Protein 5D16 (pdb70)

Sequence (318 aa):
DATNYNSIIFANRFAAFDELLSILKTKFACRVLFEETLVLPKVGRSRLHLCKDGSPRVIKAVGVQRNGSEFVLLEVDVSDGVKMLSTKVLSGVDSETWRNDFEKIRRGVVKSSLNWPNSLFDQLYGQDGHRGVNHPKGLGELQVSRENMEGWAERVVREQFTDATNYNSIIFANRFAAFDELLSILKTKFACRVLFEETLVLPKVGRSRLHLCKDGSPRVIKAVGVQRNGSEFVLLEVDVSDGVKMLSTKVLSGVDSETWRNDFEKKIRRGVVKSSLNWPNSLFDQLYGQDGHRGVNHPKGLGELQVSRENMEGWAERVVR

Organism: Escherichia coli (NCBI:txid562)

Radius of gyration: 21.34 Å; Cα contacts (8 Å, |Δi|>4): 519; chains: 2; bounding box: 54×60×45 Å

Solvent-accessible surface area: 16207 Å² total; per-residue (Å²): 106,90,70,73,61,38,98,107,22,41,120,56,6,71,31,3,42,91,0,5,50,23,1,96,108,94,24,75,3,122,36,46,56,57,37,1,12,27,2,34,139,47,48,225,69,183,49,21,54,9,89,116,49,26,52,5,0,0,7,0,0,1,1,42,61,119,49,63,47,24,10,0,0,11,9,2,21,69,45,68,56,177,71,14,29,0,12,6,0,48,65,18,52,25,40,63,19,109,83,15,2,67,95,0,20,66,11,0,3,161,43,70,17,74,24,11,74,96,40,0,61,106,45,28,26,154,115,5,24,61,37,3,110,27,11,193,43,37,77,77,91,184,23,58,78,140,79,5,70,29,1,0,95,78,1,23,120,164,47,224,152,118,78,72,81,61,37,99,115,25,48,119,52,8,71,31,3,40,85,0,4,52,27,2,98,108,93,49,78,9,50,45,85,67,52,38,1,15,23,6,44,109,38,71,111,30,76,62,21,62,8,94,117,44,32,56,2,0,0,5,0,0,1,0,62,87,96,63,76,103,24,9,0,0,13,8,2,30,68,48,67,53,92,69,15,21,0,12,8,0,48,75,35,75,101,157,54,23,202,74,17,3,93,101,0,19,129,0,0,6,43,9,74,8,18,18,1,23,27,28,0,60,160,52,30,30,127,122,7,16,54,34,6,65,25,7,98,39,34,84,100,68,108,46,56,80,80,85,3,43,28,1,0,46,99,1,34,211

Foldseek 3Di:
DLDFPCPVCVVQCVLVVVLVVCCVPPVVKDWPDKGKAQQDDDPDDDLQAAPVRHGWIKMWIWMDHPNFIWIWIATRPLNPPDGEFIKIFGPADPVCCSVLVNVQSNCCVVVVNYGNQVSSCVRQNNVGMDGQDDQPCVNHDDDDPVVSVVSSCSRPDDDPD/DQDFPCPVCCVLCVLVVVLVVCCVPVVVKDWPDKGKGQFDDDDPFDQCAAPVRHGWIKMKIWMDPDNFIWIWIATGPLNPPDGAFIKIFGPADPVCCVVLVNVQSVCCRVVVNYGNVVSSCVRQNPVGMDGQDDQPCPSHDDDDPVVSNVSSVSNVD

InterPro domains:
  IPR016421 Transposition, TnsE [PIRSF004567] (1-537)
  IPR041419 TnsE, C-terminal [PF18623] (387-531)

Structure (mmCIF, N/CA/C/O backbone):
data_5D16
#
_entry.id   5D16
#
_cell.length_a   47.030
_cell.length_b   71.250
_cell.length_c   50.430
_cell.angle_alpha   90.00
_cell.angle_beta   97.28
_cell.angle_gamma   90.00
#
_symmetry.space_group_name_H-M   'P 1 21 1'
#
loop_
_entity.id
_entity.type
_entity.pdbx_description
1 polymer 'Transposon Tn7 transposition protein TnsE'
2 non-polymer GLYCEROL
3 water water
#
loop_
_atom_site.group_PDB
_atom_site.id
_atom_site.type_symbol
_atom_site.label_atom_id
_atom_site.label_alt_id
_atom_site.label_comp_id
_atom_site.label_asym_id
_atom_site.label_entity_id
_atom_site.label_seq_id
_atom_site.pdbx_PDB_ins_code
_atom_site.Cartn_x
_atom_site.Cartn_y
_atom_site.Cartn_z
_atom_site.occupancy
_atom_site.B_iso_or_equiv
_atom_site.auth_seq_id
_atom_site.auth_comp_id
_atom_site.auth_asym_id
_atom_site.auth_atom_id
_atom_site.pdbx_PDB_model_num
ATOM 1 N N . ASP A 1 37 ? -30.974 -10.449 -12.283 1.00 78.96 377 ASP A N 1
ATOM 2 C CA . ASP A 1 37 ? -30.258 -10.733 -13.520 1.00 78.76 377 ASP A CA 1
ATOM 3 C C . ASP A 1 37 ? -28.899 -11.363 -13.226 1.00 77.81 377 ASP A C 1
ATOM 4 O O . ASP A 1 37 ? -28.061 -10.763 -12.551 1.00 79.14 377 ASP A O 1
ATOM 9 N N . ALA A 1 38 ? -28.684 -12.573 -13.735 1.00 74.00 378 ALA A N 1
ATOM 10 C CA . ALA A 1 38 ? -27.435 -13.292 -13.496 1.00 66.59 378 ALA A CA 1
ATOM 11 C C . ALA A 1 38 ? -26.464 -13.115 -14.657 1.00 58.02 378 ALA A C 1
ATOM 12 O O . ALA A 1 38 ? -25.367 -13.672 -14.653 1.00 57.57 378 ALA A O 1
ATOM 14 N N . THR A 1 39 ? -26.877 -12.335 -15.649 1.00 49.85 379 THR A N 1
ATOM 15 C CA . THR A 1 39 ? -26.057 -12.092 -16.827 1.00 46.79 379 THR A CA 1
ATOM 16 C C . THR A 1 39 ? -24.807 -11.309 -16.463 1.00 43.45 379 THR A C 1
ATOM 17 O O . THR A 1 39 ? -24.853 -10.412 -15.615 1.00 39.91 379 THR A O 1
ATOM 21 N N . ASN A 1 40 ? -23.691 -11.663 -17.097 1.00 45.31 380 ASN A N 1
ATOM 22 C CA . ASN A 1 40 ? -22.441 -10.931 -16.924 1.00 41.93 380 ASN A CA 1
ATOM 23 C C . ASN A 1 40 ? -22.409 -9.698 -17.822 1.00 43.24 380 ASN A C 1
ATOM 24 O O . ASN A 1 40 ? -22.366 -9.810 -19.046 1.00 46.40 380 ASN A O 1
ATOM 29 N N . TYR A 1 41 ? -22.428 -8.523 -17.200 1.00 41.14 381 TYR A N 1
ATOM 30 C CA . TYR A 1 41 ? -22.462 -7.258 -17.924 1.00 37.75 381 TYR A CA 1
ATOM 31 C C . TYR A 1 41 ? -21.134 -6.499 -17.845 1.00 39.62 381 TYR A C 1
ATOM 32 O O . TYR A 1 41 ? -21.120 -5.275 -17.706 1.00 37.94 381 TYR A O 1
ATOM 41 N N . ASN A 1 42 ? -20.029 -7.234 -17.940 1.00 41.33 382 ASN A N 1
ATOM 42 C CA . ASN A 1 42 ? -18.686 -6.655 -17.859 1.00 42.43 382 ASN A CA 1
ATOM 43 C C . ASN A 1 42 ? -18.452 -5.415 -18.715 1.00 44.16 382 ASN A C 1
ATOM 44 O O . ASN A 1 42 ? -18.135 -4.343 -18.201 1.00 38.96 382 ASN A O 1
ATOM 49 N N . SER A 1 43 ? -18.605 -5.570 -20.026 1.00 47.45 383 SER A N 1
ATOM 50 C CA . SER A 1 43 ? -18.158 -4.544 -20.958 1.00 47.94 383 SER A CA 1
ATOM 51 C C . SER A 1 43 ? -19.013 -3.289 -20.891 1.00 45.49 383 SER A C 1
ATOM 52 O O . SER A 1 43 ? -18.515 -2.181 -21.066 1.00 48.36 383 SER A O 1
ATOM 55 N N . ILE A 1 44 ? -20.300 -3.462 -20.621 1.00 44.60 384 ILE A N 1
ATOM 56 C CA A ILE A 1 44 ? -21.192 -2.312 -20.663 0.43 45.45 384 ILE A CA 1
ATOM 57 C CA B ILE A 1 44 ? -21.273 -2.378 -20.614 0.57 45.12 384 ILE A CA 1
ATOM 58 C C . ILE A 1 44 ? -21.146 -1.479 -19.375 1.00 45.02 384 ILE A C 1
ATOM 59 O O . ILE A 1 44 ? -21.536 -0.305 -19.387 1.00 36.39 384 ILE A O 1
ATOM 68 N N . PHE A 1 45 ? -20.620 -2.042 -18.287 1.00 34.77 385 PHE A N 1
ATOM 69 C CA . PHE A 1 45 ? -20.459 -1.255 -17.064 1.00 37.17 385 PHE A CA 1
ATOM 70 C C . PHE A 1 45 ? -18.997 -0.924 -16.788 1.00 35.83 385 PHE A C 1
ATOM 71 O O . PHE A 1 45 ? -18.671 -0.394 -15.729 1.00 35.78 385 PHE A O 1
ATOM 79 N N . ALA A 1 46 ? -18.130 -1.209 -17.756 1.00 37.83 386 ALA A N 1
ATOM 80 C CA . ALA A 1 46 ? -16.691 -1.003 -17.589 1.00 40.47 386 ALA A CA 1
ATOM 81 C C . ALA A 1 46 ? -16.339 0.446 -17.262 1.00 40.69 386 ALA A C 1
ATOM 82 O O . ALA A 1 46 ? -15.368 0.699 -16.551 1.00 40.33 386 ALA A O 1
ATOM 84 N N . ASN A 1 47 ? -17.121 1.396 -17.775 1.00 35.08 387 ASN A N 1
ATOM 85 C CA . ASN A 1 47 ? -16.851 2.808 -17.507 1.00 35.47 387 ASN A CA 1
ATOM 86 C C . ASN A 1 47 ? -16.907 3.131 -16.013 1.00 36.39 387 ASN A C 1
ATOM 87 O O . ASN A 1 47 ? -16.236 4.049 -15.548 1.00 38.45 387 ASN A O 1
ATOM 92 N N . ARG A 1 48 ? -17.710 2.374 -15.269 1.00 33.48 388 ARG A N 1
ATOM 93 C CA . ARG A 1 48 ? -17.849 2.578 -13.826 1.00 36.10 388 ARG A CA 1
ATOM 94 C C . ARG A 1 48 ? -16.680 2.016 -13.030 1.00 39.84 388 ARG A C 1
ATOM 95 O O . ARG A 1 48 ? -16.505 2.356 -11.860 1.00 37.09 388 ARG A O 1
ATOM 103 N N . PHE A 1 49 ? -15.893 1.148 -13.653 1.00 37.37 389 PHE A N 1
ATOM 104 C CA . PHE A 1 49 ? -14.788 0.511 -12.950 1.00 37.99 389 PHE A CA 1
ATOM 105 C C . PHE A 1 49 ? -13.428 0.855 -13.552 1.00 37.77 389 PHE A C 1
ATOM 106 O O . PHE A 1 49 ? -12.524 0.013 -13.569 1.00 37.89 389 PHE A O 1
ATOM 114 N N . ALA A 1 50 ? -13.287 2.088 -14.035 1.00 40.06 390 ALA A N 1
ATOM 115 C CA . ALA A 1 50 ? -12.063 2.527 -14.703 1.00 41.41 390 ALA A CA 1
ATOM 116 C C . ALA A 1 50 ? -10.822 2.345 -13.825 1.00 42.04 390 ALA A C 1
ATOM 117 O O . ALA A 1 50 ? -9.837 1.729 -14.243 1.00 42.59 390 ALA A O 1
ATOM 119 N N . ALA A 1 51 ? -10.879 2.873 -12.607 1.00 38.56 391 ALA A N 1
ATOM 120 C CA . ALA A 1 51 ? -9.764 2.770 -11.670 1.00 40.14 391 ALA A CA 1
ATOM 121 C C . ALA A 1 51 ? -9.487 1.323 -11.282 1.00 39.85 391 ALA A C 1
ATOM 122 O O . ALA A 1 51 ? -8.340 0.879 -11.282 1.00 35.95 391 ALA A O 1
ATOM 124 N N . PHE A 1 52 ? -10.546 0.597 -10.945 1.00 37.72 392 PHE A N 1
ATOM 125 C CA . PHE A 1 52 ? -10.423 -0.788 -10.506 1.00 36.08 392 PHE A CA 1
ATOM 126 C C . PHE A 1 52 ? -9.816 -1.656 -11.603 1.00 35.73 392 PHE A C 1
ATOM 127 O O . PHE A 1 52 ? -8.993 -2.527 -11.331 1.00 36.61 392 PHE A O 1
ATOM 135 N N . ASP A 1 53 ? -10.211 -1.402 -12.849 1.00 36.80 393 ASP A N 1
ATOM 136 C CA . ASP A 1 53 ? -9.688 -2.176 -13.969 1.00 36.82 393 ASP A CA 1
ATOM 137 C C . ASP A 1 53 ? -8.226 -1.824 -14.249 1.00 38.77 393 ASP A C 1
ATOM 138 O O . ASP A 1 53 ? -7.461 -2.654 -14.741 1.00 38.86 393 ASP A O 1
ATOM 143 N N . GLU A 1 54 ? -7.837 -0.594 -13.928 1.00 37.16 394 GLU A N 1
ATOM 144 C CA . GLU A 1 54 ? -6.440 -0.194 -14.057 1.00 43.34 394 GLU A CA 1
ATOM 145 C C . GLU A 1 54 ? -5.603 -0.921 -13.007 1.00 42.62 394 GLU A C 1
ATOM 146 O O . GLU A 1 54 ? -4.459 -1.307 -13.259 1.00 44.75 394 GLU A O 1
ATOM 152 N N . LEU A 1 55 ? -6.190 -1.108 -11.830 1.00 37.18 395 LEU A N 1
ATOM 153 C CA . LEU A 1 55 ? -5.583 -1.913 -10.780 1.00 38.16 395 LEU A CA 1
ATOM 154 C C . LEU A 1 55 ? -5.364 -3.346 -11.249 1.00 37.39 395 LEU A C 1
ATOM 155 O O . LEU A 1 55 ? -4.312 -3.931 -11.003 1.00 35.30 395 LEU A O 1
ATOM 160 N N . LEU A 1 56 ? -6.362 -3.914 -11.925 1.00 35.04 396 LEU A N 1
ATOM 161 C CA . LEU A 1 56 ? -6.226 -5.273 -12.433 1.00 35.02 396 LEU A CA 1
ATOM 162 C C . LEU A 1 56 ? -5.053 -5.340 -13.406 1.00 36.71 396 LEU A C 1
ATOM 163 O O . LEU A 1 56 ? -4.271 -6.285 -13.379 1.00 37.24 396 LEU A O 1
ATOM 168 N N . SER A 1 57 ? -4.925 -4.323 -14.253 1.00 40.71 397 SER A N 1
ATOM 169 C CA . SER A 1 57 ? -3.842 -4.282 -15.228 1.00 41.95 397 SER A CA 1
ATOM 170 C C . SER A 1 57 ? -2.475 -4.268 -14.548 1.00 41.13 397 SER A C 1
ATOM 171 O O . SER A 1 57 ? -1.538 -4.921 -15.005 1.00 41.64 397 SER A O 1
ATOM 174 N N . ILE A 1 58 ? -2.372 -3.522 -13.454 1.00 39.77 398 ILE A N 1
ATOM 175 C CA . ILE A 1 58 ? -1.116 -3.400 -12.723 1.00 39.50 398 ILE A CA 1
ATOM 176 C C . ILE A 1 58 ? -0.750 -4.711 -12.027 1.00 40.76 398 ILE A C 1
ATOM 177 O O . ILE A 1 58 ? 0.418 -5.111 -12.014 1.00 40.00 398 ILE A O 1
ATOM 182 N N . LEU A 1 59 ? -1.748 -5.380 -11.456 1.00 37.79 399 LEU A N 1
ATOM 183 C CA . LEU A 1 59 ? -1.513 -6.661 -10.805 1.00 35.32 399 LEU A CA 1
ATOM 184 C C . LEU A 1 59 ? -0.976 -7.660 -11.821 1.00 36.09 399 LEU A C 1
ATOM 185 O O . LEU A 1 59 ? -0.036 -8.398 -11.532 1.00 34.35 399 LEU A O 1
ATOM 190 N N . LYS A 1 60 ? -1.568 -7.661 -13.017 1.00 34.81 400 LYS A N 1
ATOM 191 C CA . LYS A 1 60 ? -1.124 -8.535 -14.100 1.00 37.62 400 LYS A CA 1
ATOM 192 C C . LYS A 1 60 ? 0.317 -8.259 -14.536 1.00 41.38 400 LYS A C 1
ATOM 193 O O . LYS A 1 60 ? 1.103 -9.188 -14.710 1.00 43.33 400 LYS A O 1
ATOM 199 N N . THR A 1 61 ? 0.666 -6.988 -14.708 1.00 42.15 401 THR A N 1
ATOM 200 C CA . THR A 1 61 ? 1.956 -6.644 -15.301 1.00 48.48 401 THR A CA 1
ATOM 201 C C . THR A 1 61 ? 3.108 -6.559 -14.299 1.00 48.71 401 THR A C 1
ATOM 202 O O . THR A 1 61 ? 4.247 -6.874 -14.644 1.00 53.67 401 THR A O 1
ATOM 206 N N . LYS A 1 62 ? 2.829 -6.145 -13.067 1.00 45.64 402 LYS A N 1
ATOM 207 C CA . LYS A 1 62 ? 3.913 -5.908 -12.115 1.00 44.52 402 LYS A CA 1
ATOM 208 C C . LYS A 1 62 ? 3.884 -6.801 -10.873 1.00 41.03 402 LYS A C 1
ATOM 209 O O . LYS A 1 62 ? 4.838 -6.811 -10.093 1.00 38.63 402 LYS A O 1
ATOM 213 N N . PHE A 1 63 ? 2.806 -7.556 -10.687 1.00 38.70 403 PHE A N 1
ATOM 214 C CA . PHE A 1 63 ? 2.669 -8.364 -9.480 1.00 37.41 403 PHE A CA 1
ATOM 215 C C . PHE A 1 63 ? 2.328 -9.815 -9.796 1.00 34.89 403 PHE A C 1
ATOM 216 O O . PHE A 1 63 ? 1.799 -10.541 -8.951 1.00 31.92 403 PHE A O 1
ATOM 224 N N . ALA A 1 64 ? 2.644 -10.223 -11.021 1.00 37.67 404 ALA A N 1
ATOM 225 C CA . ALA A 1 64 ? 2.555 -11.618 -11.439 1.00 38.01 404 ALA A CA 1
ATOM 226 C C . ALA A 1 64 ? 1.176 -12.236 -11.208 1.00 39.30 404 ALA A C 1
ATOM 227 O O . ALA A 1 64 ? 1.071 -13.419 -10.883 1.00 38.76 404 ALA A O 1
ATOM 229 N N . CYS A 1 65 ? 0.125 -11.440 -11.365 1.00 36.34 405 CYS A N 1
ATOM 230 C CA . CYS A 1 65 ? -1.231 -11.956 -11.206 1.00 35.36 405 CYS A CA 1
ATOM 231 C C . CYS A 1 65 ? -1.816 -12.449 -12.525 1.00 34.61 405 CYS A C 1
ATOM 232 O O . CYS A 1 65 ? -1.596 -11.855 -13.577 1.00 36.84 405 CYS A O 1
ATOM 235 N N . ARG A 1 66 ? -2.553 -13.550 -12.459 1.00 30.82 406 ARG A N 1
ATOM 236 C CA . ARG A 1 66 ? -3.363 -13.999 -13.589 1.00 38.08 406 ARG A CA 1
ATOM 237 C C . ARG A 1 66 ? -4.835 -13.857 -13.241 1.00 35.31 406 ARG A C 1
ATOM 238 O O . ARG A 1 66 ? -5.272 -14.292 -12.173 1.00 33.44 406 ARG A O 1
ATOM 246 N N . VAL A 1 67 ? -5.599 -13.241 -14.137 1.00 32.51 407 VAL A N 1
ATOM 247 C CA . VAL A 1 67 ? -7.039 -13.124 -13.944 1.00 30.31 407 VAL A CA 1
ATOM 248 C C . VAL A 1 67 ? -7.739 -14.391 -14.419 1.00 31.24 407 VAL A C 1
ATOM 249 O O . VAL A 1 67 ? -7.588 -14.801 -15.568 1.00 35.29 407 VAL A O 1
ATOM 253 N N . LEU A 1 68 ? -8.497 -15.003 -13.518 1.00 29.82 408 LEU A N 1
ATOM 254 C CA . LEU A 1 68 ? -9.194 -16.250 -13.793 1.00 30.07 408 LEU A CA 1
ATOM 255 C C . LEU A 1 68 ? -10.578 -15.994 -14.370 1.00 35.38 408 LEU A C 1
ATOM 256 O O . LEU A 1 68 ? -11.045 -16.743 -15.230 1.00 31.00 408 LEU A O 1
ATOM 261 N N . PHE A 1 69 ? -11.237 -14.952 -13.868 1.00 29.80 409 PHE A N 1
ATOM 262 C CA . PHE A 1 69 ? -12.545 -14.550 -14.374 1.00 38.45 409 PHE A CA 1
ATOM 263 C C . PHE A 1 69 ? -12.850 -13.116 -13.966 1.00 37.70 409 PHE A C 1
ATOM 264 O O . PHE A 1 69 ? -12.313 -12.603 -12.978 1.00 30.78 409 PHE A O 1
ATOM 272 N N . GLU A 1 70 ? -13.704 -12.468 -14.752 1.00 30.19 410 GLU A N 1
ATOM 273 C CA . GLU A 1 70 ? -14.216 -11.147 -14.425 1.00 32.93 410 GLU A CA 1
ATOM 274 C C . GLU A 1 70 ? -15.708 -11.141 -14.686 1.00 37.16 410 GLU A C 1
ATOM 275 O O . GLU A 1 70 ? -16.137 -11.404 -15.810 1.00 37.48 410 GLU A O 1
ATOM 281 N N . GLU A 1 71 ? -16.503 -10.848 -13.667 1.00 29.70 411 GLU A N 1
ATOM 282 C CA . GLU A 1 71 ? -17.937 -10.763 -13.880 1.00 32.19 411 GLU A CA 1
ATOM 283 C C . GLU A 1 71 ? -18.535 -9.551 -13.184 1.00 33.51 411 GLU A C 1
ATOM 284 O O . GLU A 1 71 ? -18.225 -9.250 -12.036 1.00 29.52 411 GLU A O 1
ATOM 290 N N . THR A 1 72 ? -19.392 -8.846 -13.909 1.00 33.32 412 THR A N 1
ATOM 291 C CA . THR A 1 72 ? -20.066 -7.684 -13.361 1.00 34.00 412 THR A CA 1
ATOM 292 C C . THR A 1 72 ? -21.559 -7.947 -13.370 1.00 30.86 412 THR A C 1
ATOM 293 O O . THR A 1 72 ? -22.174 -8.130 -14.421 1.00 32.56 412 THR A O 1
ATOM 297 N N . LEU A 1 73 ? -22.131 -7.997 -12.179 1.00 30.91 413 LEU A N 1
ATOM 298 C CA . LEU A 1 73 ? -23.507 -8.418 -12.012 1.00 36.63 413 LEU A CA 1
ATOM 299 C C . LEU A 1 73 ? -24.340 -7.340 -11.343 1.00 34.67 413 LEU A C 1
ATOM 300 O O . LEU A 1 73 ? -23.855 -6.581 -10.512 1.00 33.86 413 LEU A O 1
ATOM 305 N N . VAL A 1 74 ? -25.608 -7.291 -11.722 1.00 38.69 414 VAL A N 1
ATOM 306 C CA . VAL A 1 74 ? -26.567 -6.370 -11.140 1.00 36.87 414 VAL A CA 1
ATOM 307 C C . VAL A 1 74 ? -26.881 -6.756 -9.695 1.00 38.69 414 VAL A C 1
ATOM 308 O O . VAL A 1 74 ? -26.976 -7.940 -9.377 1.00 38.12 414 VAL A O 1
ATOM 312 N N . LEU A 1 75 ? -27.009 -5.764 -8.816 1.00 36.07 415 LEU A N 1
ATOM 313 C CA . LEU A 1 75 ? -27.434 -6.015 -7.441 1.00 35.32 415 LEU A CA 1
ATOM 314 C C . LEU A 1 75 ? -28.942 -6.273 -7.398 1.00 39.83 415 LEU A C 1
ATOM 315 O O . LEU A 1 75 ? -29.699 -5.663 -8.152 1.00 42.58 415 LEU A O 1
ATOM 320 N N . PRO A 1 76 ? -29.384 -7.189 -6.523 1.00 43.22 416 PRO A N 1
ATOM 321 C CA . PRO A 1 76 ? -30.798 -7.577 -6.460 1.00 43.50 416 PRO A CA 1
ATOM 322 C C . PRO A 1 76 ? -31.661 -6.642 -5.612 1.00 38.92 416 PRO A C 1
ATOM 323 O O . PRO A 1 76 ? -31.190 -6.060 -4.636 1.00 37.97 416 PRO A O 1
ATOM 327 N N . LYS A 1 77 ? -32.929 -6.518 -5.984 1.00 40.51 417 LYS A N 1
ATOM 328 C CA . LYS A 1 77 ? -33.887 -5.752 -5.198 1.00 40.62 417 LYS A CA 1
ATOM 329 C C . LYS A 1 77 ? -34.226 -6.485 -3.899 1.00 40.20 417 LYS A C 1
ATOM 330 O O . LYS A 1 77 ? -34.547 -7.670 -3.923 1.00 39.05 417 LYS A O 1
ATOM 336 N N . VAL A 1 78 ? -34.140 -5.785 -2.769 1.00 36.90 418 VAL A N 1
ATOM 337 C CA . VAL A 1 78 ? -34.528 -6.359 -1.481 1.00 39.00 418 VAL A CA 1
ATOM 338 C C . VAL A 1 78 ? -35.481 -5.423 -0.734 1.00 37.50 418 VAL A C 1
ATOM 339 O O . VAL A 1 78 ? -35.057 -4.424 -0.163 1.00 40.89 418 VAL A O 1
ATOM 343 N N . GLY A 1 79 ? -36.773 -5.727 -0.742 1.00 42.82 419 GLY A N 1
ATOM 344 C CA . GLY A 1 79 ? -37.734 -4.836 -0.117 1.00 44.38 419 GLY A CA 1
ATOM 345 C C . GLY A 1 79 ? -38.018 -3.618 -0.979 1.00 43.91 419 GLY A C 1
ATOM 346 O O . GLY A 1 79 ? -37.882 -3.678 -2.202 1.00 43.57 419 GLY A O 1
ATOM 347 N N . ARG A 1 80 ? -38.404 -2.507 -0.353 1.00 44.66 420 ARG A N 1
ATOM 348 C CA . ARG A 1 80 ? -38.822 -1.321 -1.110 1.00 45.79 420 ARG A CA 1
ATOM 349 C C . ARG A 1 80 ? -37.817 -0.171 -1.104 1.00 46.21 420 ARG A C 1
ATOM 350 O O . ARG A 1 80 ? -38.031 0.854 -1.766 1.00 47.60 420 ARG A O 1
ATOM 358 N N . SER A 1 81 ? -36.726 -0.335 -0.366 1.00 41.38 421 SER A N 1
ATOM 359 C CA . SER A 1 81 ? -35.588 0.584 -0.453 1.00 44.51 421 SER A CA 1
ATOM 360 C C . SER A 1 81 ? -34.932 0.439 -1.850 1.00 48.90 421 SER A C 1
ATOM 361 O O . SER A 1 81 ? -35.120 -0.579 -2.540 1.00 42.62 421 SER A O 1
ATOM 364 N N . ARG A 1 82 ? -34.128 1.419 -2.255 1.00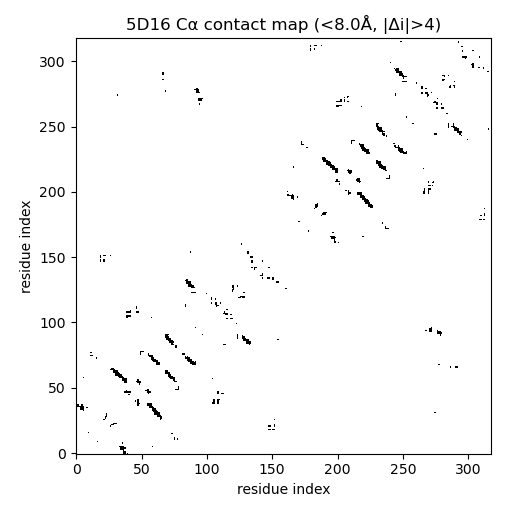 51.68 422 ARG A N 1
ATOM 365 C CA . ARG A 1 82 ? -33.646 1.472 -3.629 1.00 49.48 422 ARG A CA 1
ATOM 366 C C . ARG A 1 82 ? -32.121 1.537 -3.749 1.00 36.58 422 ARG A C 1
ATOM 367 O O . ARG A 1 82 ? -31.611 2.125 -4.688 1.00 37.72 422 ARG A O 1
ATOM 375 N N . LEU A 1 83 ? -31.386 0.929 -2.820 1.00 35.67 423 LEU A N 1
ATOM 376 C CA . LEU A 1 83 ? -29.921 0.954 -2.901 1.00 35.19 423 LEU A CA 1
ATOM 377 C C . LEU A 1 83 ? -29.364 0.047 -4.011 1.00 35.93 423 LEU A C 1
ATOM 378 O O . LEU A 1 83 ? -28.182 0.129 -4.370 1.00 33.72 423 LEU A O 1
ATOM 383 N N . HIS A 1 84 ? -30.210 -0.823 -4.555 1.00 34.79 424 HIS A N 1
ATOM 384 C CA . HIS A 1 84 ? -29.791 -1.672 -5.669 1.00 35.12 424 HIS A CA 1
ATOM 385 C C . HIS A 1 84 ? -29.764 -0.868 -6.967 1.00 38.73 424 HIS A C 1
ATOM 386 O O . HIS A 1 84 ? -29.275 -1.338 -7.997 1.00 37.54 424 HIS A O 1
ATOM 393 N N . LEU A 1 85 ? -30.301 0.347 -6.907 1.00 36.20 425 LEU A N 1
ATOM 394 C CA . LEU A 1 85 ? -30.265 1.269 -8.036 1.00 37.19 425 LEU A CA 1
ATOM 395 C C . LEU A 1 85 ? -29.292 2.414 -7.757 1.00 37.68 425 LEU A C 1
ATOM 396 O O . LEU A 1 85 ? -29.016 2.736 -6.600 1.00 38.68 425 LEU A O 1
ATOM 401 N N . CYS A 1 86 ? -28.763 3.007 -8.822 1.00 38.09 426 CYS A N 1
ATOM 402 C CA . CYS A 1 86 ? -27.999 4.244 -8.716 1.00 41.11 426 CYS A CA 1
ATOM 403 C C . CYS A 1 86 ? -28.935 5.435 -8.648 1.00 43.28 426 CYS A C 1
ATOM 404 O O . CYS A 1 86 ? -30.142 5.304 -8.876 1.00 44.90 426 CYS A O 1
ATOM 407 N N . LYS A 1 87 ? -28.371 6.601 -8.349 1.00 41.57 427 LYS A N 1
ATOM 408 C CA . LYS A 1 87 ? -29.143 7.833 -8.283 1.00 46.65 427 LYS A CA 1
ATOM 409 C C . LYS A 1 87 ? -29.917 8.104 -9.574 1.00 46.51 427 LYS A C 1
ATOM 410 O O . LYS A 1 87 ? -31.012 8.661 -9.539 1.00 51.84 427 LYS A O 1
ATOM 412 N N . ASP A 1 88 ? -29.354 7.697 -10.708 1.00 45.28 428 ASP A N 1
ATOM 413 C CA . ASP A 1 88 ? -29.958 7.998 -12.006 1.00 49.38 428 ASP A CA 1
ATOM 414 C C . ASP A 1 88 ? -31.020 6.978 -12.426 1.00 49.17 428 ASP A C 1
ATOM 415 O O . ASP A 1 88 ? -31.597 7.079 -13.507 1.00 49.44 428 ASP A O 1
ATOM 420 N N . GLY A 1 89 ? -31.278 5.995 -11.573 1.00 46.73 429 GLY A N 1
ATOM 421 C CA . GLY A 1 89 ? -32.314 5.014 -11.853 1.00 46.65 429 GLY A CA 1
ATOM 422 C C . GLY A 1 89 ? -31.803 3.743 -12.506 1.00 42.50 429 GLY A C 1
ATOM 423 O O . GLY A 1 89 ? -32.539 2.763 -12.626 1.00 41.47 429 GLY A O 1
ATOM 424 N N . SER A 1 90 ? -30.542 3.756 -12.930 1.00 39.15 430 SER A N 1
ATOM 425 C CA . SER A 1 90 ? -29.917 2.576 -13.523 1.00 40.22 430 SER A CA 1
ATOM 426 C C . SER A 1 90 ? -29.572 1.543 -12.448 1.00 36.90 430 SER A C 1
ATOM 427 O O . SER A 1 90 ? -29.511 1.874 -11.260 1.00 36.94 430 SER A O 1
ATOM 430 N N . PRO A 1 91 ? -29.357 0.278 -12.854 1.00 34.55 431 PRO A N 1
ATOM 431 C CA . PRO A 1 91 ? -28.980 -0.716 -11.851 1.00 35.19 431 PRO A CA 1
ATOM 432 C C . PRO A 1 91 ? -27.602 -0.426 -11.275 1.00 37.82 431 PRO A C 1
ATOM 433 O O . PRO A 1 91 ? -26.703 -0.022 -12.013 1.00 40.22 431 PRO A O 1
ATOM 437 N N . ARG A 1 92 ? -27.454 -0.610 -9.971 1.00 32.96 432 ARG A N 1
ATOM 438 C CA . ARG A 1 92 ? -26.140 -0.559 -9.349 1.00 34.57 432 ARG A CA 1
ATOM 439 C C . ARG A 1 92 ? -25.536 -1.957 -9.407 1.00 36.76 432 ARG A C 1
ATOM 440 O O . ARG A 1 92 ? -26.236 -2.944 -9.172 1.00 37.71 432 ARG A O 1
ATOM 448 N N . VAL A 1 93 ? -24.246 -2.047 -9.725 1.00 32.26 433 VAL A N 1
ATOM 449 C CA . VAL A 1 93 ? -23.627 -3.347 -9.961 1.00 30.68 433 VAL A CA 1
ATOM 450 C C . VAL A 1 93 ? -22.473 -3.661 -9.008 1.00 30.99 433 VAL A C 1
ATOM 451 O O . VAL A 1 93 ? -22.073 -2.841 -8.180 1.00 30.98 433 VAL A O 1
ATOM 455 N N . ILE A 1 94 ? -21.967 -4.881 -9.123 1.00 28.33 434 ILE A N 1
ATOM 456 C CA . ILE A 1 94 ? -20.852 -5.334 -8.307 1.00 29.70 434 ILE A CA 1
ATOM 457 C C . ILE A 1 94 ? -19.956 -6.198 -9.187 1.00 29.50 434 ILE A C 1
ATOM 458 O O . ILE A 1 94 ? -20.435 -7.034 -9.956 1.00 29.13 434 ILE A O 1
ATOM 463 N N . LYS A 1 95 ? -18.653 -5.964 -9.116 1.00 29.10 435 LYS A N 1
ATOM 464 C CA . LYS A 1 95 ? -17.724 -6.709 -9.950 1.00 26.79 435 LYS A CA 1
ATOM 465 C C . LYS A 1 95 ? -16.945 -7.712 -9.115 1.00 29.83 435 LYS A C 1
ATOM 466 O O . LYS A 1 95 ? -16.467 -7.391 -8.031 1.00 30.54 435 LYS A O 1
ATOM 472 N N . ALA A 1 96 ? -16.844 -8.934 -9.622 1.00 28.63 436 ALA A N 1
ATOM 473 C CA . ALA A 1 96 ? -16.066 -9.985 -8.980 1.00 25.47 436 ALA A CA 1
ATOM 474 C C . ALA A 1 96 ? -14.924 -10.404 -9.888 1.00 28.09 436 ALA A C 1
ATOM 475 O O . ALA A 1 96 ? -15.114 -10.587 -11.089 1.00 28.78 436 ALA A O 1
ATOM 477 N N . VAL A 1 97 ? -13.730 -10.564 -9.321 1.00 27.16 437 VAL A N 1
ATOM 478 C CA . VAL A 1 97 ? -12.576 -10.954 -10.126 1.00 24.13 437 VAL A CA 1
ATOM 479 C C . VAL A 1 97 ? -11.776 -12.049 -9.439 1.00 25.61 437 VAL A C 1
ATOM 480 O O . VAL A 1 97 ? -11.293 -11.855 -8.319 1.00 24.17 437 VAL A O 1
ATOM 484 N N . GLY A 1 98 ? -11.646 -13.191 -10.106 1.00 23.75 438 GLY A N 1
ATOM 485 C CA . GLY A 1 98 ? -10.821 -14.272 -9.592 1.00 27.98 438 GLY A CA 1
ATOM 486 C C . GLY A 1 98 ? -9.383 -14.068 -10.013 1.00 29.88 438 GLY A C 1
ATOM 487 O O . GLY A 1 98 ? -9.105 -13.772 -11.172 1.00 26.67 438 GLY A O 1
ATOM 488 N N . VAL A 1 99 ? -8.455 -14.205 -9.069 1.00 24.87 439 VAL A N 1
ATOM 489 C CA . VAL A 1 99 ? -7.054 -13.918 -9.358 1.00 25.58 439 VAL A CA 1
ATOM 490 C C . VAL A 1 99 ? -6.157 -15.030 -8.834 1.00 31.78 439 VAL A C 1
ATOM 491 O O . VAL A 1 99 ? -6.381 -15.549 -7.745 1.00 28.86 439 VAL A O 1
ATOM 495 N N . GLN A 1 100 ? -5.153 -15.393 -9.621 1.00 30.98 440 GLN A N 1
ATOM 496 C CA . GLN A 1 100 ? -4.137 -16.332 -9.181 1.00 39.70 440 GLN A CA 1
ATOM 497 C C . GLN A 1 100 ? -2.789 -15.622 -9.116 1.00 36.61 440 GLN A C 1
ATOM 498 O O . GLN A 1 100 ? -2.430 -14.866 -10.021 1.00 35.12 440 GLN A O 1
ATOM 504 N N . ARG A 1 101 ? -2.064 -15.844 -8.024 1.00 33.50 441 ARG A N 1
ATOM 505 C CA . ARG A 1 101 ? -0.738 -15.270 -7.840 1.00 33.41 441 ARG A CA 1
ATOM 506 C C . ARG A 1 101 ? 0.076 -16.130 -6.883 1.00 35.71 441 ARG A C 1
ATOM 507 O O . ARG A 1 101 ? -0.392 -16.447 -5.792 1.00 32.93 441 ARG A O 1
ATOM 515 N N . ASN A 1 102 ? 1.287 -16.495 -7.292 1.00 39.05 442 ASN A N 1
ATOM 516 C CA . ASN A 1 102 ? 2.193 -17.289 -6.454 1.00 44.33 442 ASN A CA 1
ATOM 517 C C . ASN A 1 102 ? 1.564 -18.585 -5.937 1.00 45.16 442 ASN A C 1
ATOM 518 O O . ASN A 1 102 ? 1.769 -18.969 -4.784 1.00 46.52 442 ASN A O 1
ATOM 523 N N . GLY A 1 103 ? 0.792 -19.249 -6.790 1.00 41.46 443 GLY A N 1
ATOM 524 C CA . GLY A 1 103 ? 0.205 -20.530 -6.441 1.00 41.95 443 GLY A CA 1
ATOM 525 C C . GLY A 1 103 ? -1.018 -20.439 -5.549 1.00 40.89 443 GLY A C 1
ATOM 526 O O . GLY A 1 103 ? -1.553 -21.463 -5.121 1.00 43.18 443 GLY A O 1
ATOM 527 N N . SER A 1 104 ? -1.464 -19.219 -5.262 1.00 37.21 444 SER A N 1
ATOM 528 C CA . SER A 1 104 ? -2.660 -19.029 -4.443 1.00 41.08 444 SER A CA 1
ATOM 529 C C . SER A 1 104 ? -3.743 -18.254 -5.193 1.00 32.55 444 SER A C 1
ATOM 530 O O . SER A 1 104 ? -3.448 -17.483 -6.104 1.00 35.71 444 SER A O 1
ATOM 533 N N . GLU A 1 105 ? -4.997 -18.463 -4.804 1.00 30.28 445 GLU A N 1
ATOM 534 C CA . GLU A 1 105 ? -6.109 -17.747 -5.431 1.00 29.30 445 GLU A CA 1
ATOM 535 C C . GLU A 1 105 ? -6.786 -16.792 -4.458 1.00 30.97 445 GLU A C 1
ATOM 536 O O . GLU A 1 105 ? -6.857 -17.058 -3.253 1.00 33.17 445 GLU A O 1
ATOM 542 N N . PHE A 1 106 ? -7.291 -15.683 -4.982 1.00 27.00 446 PHE A N 1
ATOM 543 C CA . PHE A 1 106 ? -8.169 -14.819 -4.209 1.00 26.36 446 PHE A CA 1
ATOM 544 C C . PHE A 1 106 ? -9.203 -14.172 -5.123 1.00 29.35 446 PHE A C 1
ATOM 545 O O . PHE A 1 106 ? -9.014 -14.101 -6.340 1.00 29.33 446 PHE A O 1
ATOM 553 N N . VAL A 1 107 ? -10.310 -13.735 -4.533 1.00 26.38 447 VAL A N 1
ATOM 554 C CA . VAL A 1 107 ? -11.361 -13.055 -5.287 1.00 24.57 447 VAL A CA 1
ATOM 555 C C . VAL A 1 107 ? -11.535 -11.627 -4.801 1.00 26.78 447 VAL A C 1
ATOM 556 O O . VAL A 1 107 ? -11.686 -11.387 -3.598 1.00 30.17 447 VAL A O 1
ATOM 560 N N . LEU A 1 108 ? -11.500 -10.685 -5.736 1.00 28.60 448 LEU A N 1
ATOM 561 C CA . LEU A 1 108 ? -11.748 -9.283 -5.436 1.00 26.82 448 LEU A CA 1
ATOM 562 C C . LEU A 1 108 ? -13.220 -8.962 -5.670 1.00 28.35 448 LEU A C 1
ATOM 563 O O . LEU A 1 108 ? -13.798 -9.402 -6.665 1.00 26.90 448 LEU A O 1
ATOM 568 N N . LEU A 1 109 ? -13.828 -8.222 -4.745 1.00 25.79 449 LEU A N 1
ATOM 569 C CA . LEU A 1 109 ? -15.188 -7.720 -4.937 1.00 27.39 449 LEU A CA 1
ATOM 570 C C . LEU A 1 109 ? -15.193 -6.204 -4.864 1.00 29.26 449 LEU A C 1
ATOM 571 O O . LEU A 1 109 ? -14.611 -5.612 -3.940 1.00 28.16 449 LEU A O 1
ATOM 576 N N . GLU A 1 110 ? -15.863 -5.580 -5.829 1.00 29.49 450 GLU A N 1
ATOM 577 C CA . GLU A 1 110 ? -15.897 -4.133 -5.925 1.00 28.25 450 GLU A CA 1
ATOM 578 C C . GLU A 1 110 ? -17.323 -3.653 -6.208 1.00 32.12 450 GLU A C 1
ATOM 579 O O . GLU A 1 110 ? -17.949 -4.071 -7.191 1.00 31.74 450 GLU A O 1
ATOM 585 N N . VAL A 1 111 ? -17.836 -2.790 -5.335 1.00 31.46 451 VAL A N 1
ATOM 586 C CA . VAL A 1 111 ? -19.204 -2.285 -5.467 1.00 32.34 451 VAL A CA 1
ATOM 587 C C . VAL A 1 111 ? -19.231 -0.930 -6.172 1.00 34.18 451 VAL A C 1
ATOM 588 O O . VAL A 1 111 ? -18.469 -0.013 -5.841 1.00 29.68 451 VAL A O 1
ATOM 592 N N . ASP A 1 112 ? -20.116 -0.833 -7.160 1.00 29.09 452 ASP A N 1
ATOM 593 C CA . ASP A 1 112 ? -20.296 0.354 -7.979 1.00 30.03 452 ASP A CA 1
ATOM 594 C C . ASP A 1 112 ? -20.898 1.481 -7.141 1.00 33.62 452 ASP A C 1
ATOM 595 O O . ASP A 1 112 ? -21.982 1.337 -6.573 1.00 30.89 452 ASP A O 1
ATOM 600 N N . VAL A 1 113 ? -20.158 2.584 -7.031 1.00 35.34 453 VAL A N 1
ATOM 601 C CA . VAL A 1 113 ? -20.615 3.769 -6.306 1.00 34.14 453 VAL A CA 1
ATOM 602 C C . VAL A 1 113 ? -20.494 4.995 -7.202 1.00 38.46 453 VAL A C 1
ATOM 603 O O . VAL A 1 113 ? -20.214 6.107 -6.739 1.00 36.17 453 VAL A O 1
ATOM 607 N N . SER A 1 114 ? -20.734 4.779 -8.493 1.00 39.17 454 SER A N 1
ATOM 608 C CA . SER A 1 114 ? -20.590 5.817 -9.508 1.00 40.55 454 SER A CA 1
ATOM 609 C C . SER A 1 114 ? -21.502 7.024 -9.300 1.00 40.62 454 SER A C 1
ATOM 610 O O . SER A 1 114 ? -21.277 8.071 -9.902 1.00 42.71 454 SER A O 1
ATOM 613 N N . ASP A 1 115 ? -22.531 6.884 -8.469 1.00 38.96 455 ASP A N 1
ATOM 614 C CA . ASP A 1 115 ? -23.451 7.995 -8.235 1.00 40.46 455 ASP A CA 1
ATOM 615 C C . ASP A 1 115 ? -23.035 8.817 -7.020 1.00 41.73 455 ASP A C 1
ATOM 616 O O . ASP A 1 115 ? -23.733 9.743 -6.618 1.00 44.68 455 ASP A O 1
ATOM 621 N N . GLY A 1 116 ? -21.893 8.473 -6.434 1.00 40.70 456 GLY A N 1
ATOM 622 C CA . GLY A 1 116 ? -21.307 9.293 -5.390 1.00 44.01 456 GLY A CA 1
ATOM 623 C C . GLY A 1 116 ? -21.661 8.907 -3.969 1.00 45.70 456 GLY A C 1
ATOM 624 O O . GLY A 1 116 ? -21.328 9.627 -3.026 1.00 50.42 456 GLY A O 1
ATOM 625 N N . VAL A 1 117 ? -22.335 7.774 -3.801 1.00 43.06 457 VAL A N 1
ATOM 626 C CA . VAL A 1 117 ? -22.621 7.273 -2.463 1.00 44.48 457 VAL A CA 1
ATOM 627 C C . VAL A 1 117 ? -21.309 6.837 -1.811 1.00 45.74 457 VAL A C 1
ATOM 628 O O . VAL A 1 117 ? -20.308 6.653 -2.504 1.00 44.82 457 VAL A O 1
ATOM 632 N N . LYS A 1 118 ? -21.310 6.698 -0.486 1.00 44.47 458 LYS A N 1
ATOM 633 C CA . LYS A 1 118 ? -20.093 6.381 0.257 1.00 47.01 458 LYS A CA 1
ATOM 634 C C . LYS A 1 118 ? -19.388 5.150 -0.299 1.00 43.23 458 LYS A C 1
ATOM 635 O O . LYS A 1 118 ? -19.994 4.091 -0.452 1.00 42.68 458 LYS A O 1
ATOM 641 N N . MET A 1 119 ? -18.105 5.304 -0.605 1.00 41.07 459 MET A N 1
ATOM 642 C CA . MET A 1 119 ? -17.331 4.232 -1.212 1.00 40.66 459 MET A CA 1
ATOM 643 C C . MET A 1 119 ?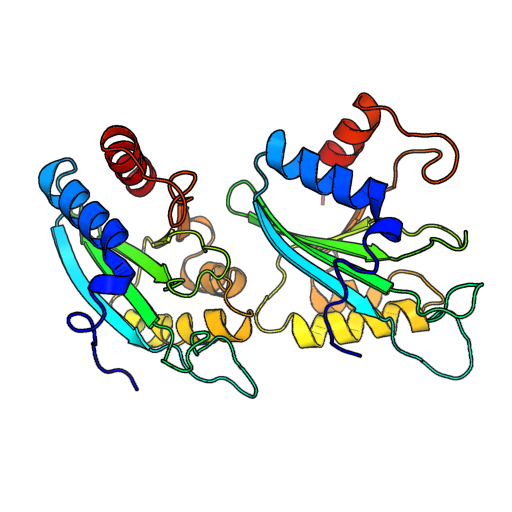 -17.077 3.112 -0.213 1.00 38.15 459 MET A C 1
ATOM 644 O O . MET A 1 119 ? -16.779 3.362 0.954 1.00 37.72 459 MET A O 1
ATOM 649 N N . LEU A 1 120 ? -17.220 1.876 -0.675 1.00 35.97 460 LEU A N 1
ATOM 650 C CA . LEU A 1 120 ? -16.883 0.707 0.133 1.00 34.35 460 LEU A CA 1
ATOM 651 C C . LEU A 1 120 ? -15.428 0.339 -0.102 1.00 35.65 460 LEU A C 1
ATOM 652 O O . LEU A 1 120 ? -14.845 0.720 -1.115 1.00 34.82 460 LEU A O 1
ATOM 657 N N . SER A 1 121 ? -14.842 -0.400 0.834 1.00 36.03 461 SER A N 1
ATOM 658 C CA . SER A 1 121 ? -13.538 -1.000 0.609 1.00 37.37 461 SER A CA 1
ATOM 659 C C . SER A 1 121 ? -13.623 -2.029 -0.519 1.00 33.85 461 SER A C 1
ATOM 660 O O . SER A 1 121 ? -14.719 -2.456 -0.905 1.00 32.85 461 SER A O 1
ATOM 663 N N . THR A 1 122 ? -12.470 -2.419 -1.052 1.00 28.54 462 THR A N 1
ATOM 664 C CA . THR A 1 122 ? -12.416 -3.547 -1.974 1.00 31.51 462 THR A CA 1
ATOM 665 C C . THR A 1 122 ? -12.220 -4.816 -1.154 1.00 32.37 462 THR A C 1
ATOM 666 O O . THR A 1 122 ? -11.268 -4.914 -0.378 1.00 32.17 462 THR A O 1
ATOM 670 N N . LYS A 1 123 ? -13.117 -5.787 -1.296 1.00 32.07 463 LYS A N 1
ATOM 671 C CA . LYS A 1 123 ? -12.967 -7.028 -0.535 1.00 32.93 463 LYS A CA 1
ATOM 672 C C . LYS A 1 123 ? -11.979 -7.979 -1.193 1.00 30.31 463 LYS A C 1
ATOM 673 O O . LYS A 1 123 ? -11.980 -8.153 -2.407 1.00 31.45 463 LYS A O 1
ATOM 679 N N . VAL A 1 124 ? -11.133 -8.592 -0.376 1.00 26.56 464 VAL A N 1
ATOM 680 C CA . VAL A 1 124 ? -10.231 -9.632 -0.838 1.00 30.21 464 VAL A CA 1
ATOM 681 C C . VAL A 1 124 ? -10.623 -10.932 -0.141 1.00 30.92 464 VAL A C 1
ATOM 682 O O . VAL A 1 124 ? -10.493 -11.058 1.081 1.00 29.20 464 VAL A O 1
ATOM 686 N N . LEU A 1 125 ? -11.127 -11.882 -0.916 1.00 26.67 465 LEU A N 1
ATOM 687 C CA . LEU A 1 125 ? -11.612 -13.145 -0.377 1.00 29.38 465 LEU A CA 1
ATOM 688 C C . LEU A 1 125 ? -10.602 -14.241 -0.643 1.00 29.98 465 LEU A C 1
ATOM 689 O O . LEU A 1 125 ? -10.086 -14.341 -1.749 1.00 32.49 465 LEU A O 1
ATOM 694 N N . SER A 1 126 ? -10.322 -15.067 0.359 1.00 31.64 466 SER A N 1
ATOM 695 C CA . SER A 1 126 ? -9.369 -16.152 0.177 1.00 34.51 466 SER A CA 1
ATOM 696 C C . SER A 1 126 ? -9.992 -17.476 0.607 1.00 34.77 466 SER A C 1
ATOM 697 O O . SER A 1 126 ? -10.921 -17.507 1.414 1.00 35.18 466 SER A O 1
ATOM 700 N N . GLY A 1 127 ? -9.488 -18.565 0.041 1.00 33.54 467 GLY A N 1
ATOM 701 C CA . GLY A 1 127 ? -10.033 -19.881 0.302 1.00 32.92 467 GLY A CA 1
ATOM 702 C C . GLY A 1 127 ? -11.435 -20.027 -0.260 1.00 34.83 467 GLY A C 1
ATOM 703 O O . GLY A 1 127 ? -12.236 -20.800 0.259 1.00 37.40 467 GLY A O 1
ATOM 704 N N . VAL A 1 128 ? -11.730 -19.290 -1.327 1.00 31.35 468 VAL A N 1
ATOM 705 C CA . VAL A 1 128 ? -13.053 -19.349 -1.945 1.00 32.18 468 VAL A CA 1
ATOM 706 C C . VAL A 1 128 ? -13.236 -20.654 -2.723 1.00 31.70 468 VAL A C 1
ATOM 707 O O . VAL A 1 128 ? -12.418 -21.011 -3.573 1.00 31.72 468 VAL A O 1
ATOM 711 N N . ASP A 1 129 ? -14.313 -21.364 -2.408 1.00 33.57 469 ASP A N 1
ATOM 712 C CA . ASP A 1 129 ? -14.679 -22.581 -3.114 1.00 32.07 469 ASP A CA 1
ATOM 713 C C . ASP A 1 129 ? -15.390 -22.187 -4.405 1.00 32.88 469 ASP A C 1
ATOM 714 O O . ASP A 1 129 ? -16.518 -21.698 -4.370 1.00 30.29 469 ASP A O 1
ATOM 719 N N . SER A 1 130 ? -14.734 -22.390 -5.544 1.00 33.01 470 SER A N 1
ATOM 720 C CA . SER A 1 130 ? -15.317 -21.977 -6.820 1.00 31.62 470 SER A CA 1
ATOM 721 C C . SER A 1 130 ? -16.517 -22.842 -7.210 1.00 32.03 470 SER A C 1
ATOM 722 O O . SER A 1 130 ? -17.330 -22.442 -8.053 1.00 31.38 470 SER A O 1
ATOM 725 N N . GLU A 1 131 ? -16.645 -24.016 -6.595 1.00 31.24 471 GLU A N 1
ATOM 726 C CA . GLU A 1 131 ? -17.754 -24.905 -6.933 1.00 34.08 471 GLU A CA 1
ATOM 727 C C . GLU A 1 131 ? -19.068 -24.422 -6.332 1.00 39.82 471 GLU A C 1
ATOM 728 O O . GLU A 1 131 ? -20.144 -24.842 -6.756 1.00 45.56 471 GLU A O 1
ATOM 734 N N . THR A 1 132 ? -18.982 -23.540 -5.344 1.00 38.71 472 THR A N 1
ATOM 735 C CA . THR A 1 132 ? -20.181 -22.982 -4.735 1.00 37.10 472 THR A CA 1
ATOM 736 C C . THR A 1 132 ? -20.225 -21.462 -4.876 1.00 36.49 472 THR A C 1
ATOM 737 O O . THR A 1 132 ? -21.090 -20.808 -4.293 1.00 36.17 472 THR A O 1
ATOM 741 N N . TRP A 1 133 ? -19.300 -20.907 -5.655 1.00 36.07 473 TRP A N 1
ATOM 742 C CA . TRP A 1 133 ? -19.192 -19.456 -5.791 1.00 37.89 473 TRP A CA 1
ATOM 743 C C . TRP A 1 133 ? -20.450 -18.813 -6.368 1.00 36.64 473 TRP A C 1
ATOM 744 O O . TRP A 1 133 ? -20.854 -17.738 -5.926 1.00 34.57 473 TRP A O 1
ATOM 755 N N . ARG A 1 134 ? -21.064 -19.460 -7.355 1.00 35.60 474 ARG A N 1
ATOM 756 C CA . ARG A 1 134 ? -22.246 -18.895 -8.001 1.00 36.66 474 ARG A CA 1
ATOM 757 C C . ARG A 1 134 ? -23.331 -18.594 -6.972 1.00 38.02 474 ARG A C 1
ATOM 758 O O . ARG A 1 134 ? -23.851 -17.476 -6.913 1.00 36.52 474 ARG A O 1
ATOM 761 N N . ASN A 1 135 ? -23.643 -19.585 -6.142 1.00 45.88 475 ASN A N 1
ATOM 762 C CA . ASN A 1 135 ? -24.660 -19.431 -5.110 1.00 51.90 475 ASN A CA 1
ATOM 763 C C . ASN A 1 135 ? -24.214 -18.512 -3.970 1.00 48.68 475 ASN A C 1
ATOM 764 O O . ASN A 1 135 ? -25.000 -17.703 -3.481 1.00 50.30 475 ASN A O 1
ATOM 769 N N . ASP A 1 136 ? -22.958 -18.635 -3.550 1.00 41.96 476 ASP A N 1
ATOM 770 C CA . ASP A 1 136 ? -22.432 -17.801 -2.471 1.00 38.87 476 ASP A CA 1
ATOM 771 C C . ASP A 1 136 ? -22.411 -16.324 -2.864 1.00 39.50 476 ASP A C 1
ATOM 772 O O . ASP A 1 136 ? -22.785 -15.461 -2.072 1.00 39.77 476 ASP A O 1
ATOM 777 N N . PHE A 1 137 ? -21.964 -16.047 -4.086 1.00 38.35 477 PHE A N 1
ATOM 778 C CA . PHE A 1 137 ? -21.913 -14.689 -4.622 1.00 39.51 477 PHE A CA 1
ATOM 779 C C . PHE A 1 137 ? -23.318 -14.080 -4.599 1.00 39.30 477 PHE A C 1
ATOM 780 O O . PHE A 1 137 ? -23.493 -12.888 -4.314 1.00 37.91 477 PHE A O 1
ATOM 788 N N . GLU A 1 138 ? -24.320 -14.905 -4.872 1.00 42.54 478 GLU A N 1
ATOM 789 C CA . GLU A 1 138 ? -25.696 -14.435 -4.856 1.00 43.17 478 GLU A CA 1
ATOM 790 C C . GLU A 1 138 ? -26.119 -14.016 -3.447 1.00 41.22 478 GLU A C 1
ATOM 791 O O . GLU A 1 138 ? -26.786 -12.994 -3.278 1.00 42.99 478 GLU A O 1
ATOM 797 N N . LYS A 1 139 ? -25.724 -14.793 -2.440 1.00 40.01 479 LYS A N 1
ATOM 798 C CA . LYS A 1 139 ? -25.992 -14.414 -1.055 1.00 43.69 479 LYS A CA 1
ATOM 799 C C . LYS A 1 139 ? -25.300 -13.096 -0.714 1.00 45.06 479 LYS A C 1
ATOM 800 O O . LYS A 1 139 ? -25.897 -12.208 -0.101 1.00 48.85 479 LYS A O 1
ATOM 806 N N . ILE A 1 140 ? -24.042 -12.974 -1.129 1.00 39.83 480 ILE A N 1
ATOM 807 C CA . ILE A 1 140 ? -23.259 -11.764 -0.900 1.00 38.91 480 ILE A CA 1
ATOM 808 C C . ILE A 1 140 ? -23.909 -10.516 -1.509 1.00 38.27 480 ILE A C 1
ATOM 809 O O . ILE A 1 140 ? -23.990 -9.473 -0.857 1.00 37.25 480 ILE A O 1
ATOM 814 N N . ARG A 1 141 ? -24.367 -10.619 -2.755 1.00 36.04 481 ARG A N 1
ATO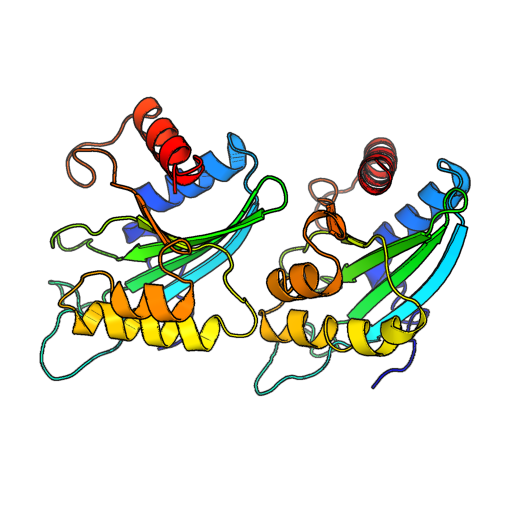M 815 C CA . ARG A 1 141 ? -25.016 -9.488 -3.416 1.00 40.57 481 ARG A CA 1
ATOM 816 C C . ARG A 1 141 ? -26.248 -9.031 -2.643 1.00 42.08 481 ARG A C 1
ATOM 817 O O . ARG A 1 141 ? -26.475 -7.833 -2.481 1.00 39.83 481 ARG A O 1
ATOM 825 N N . ARG A 1 142 ? -27.036 -9.984 -2.159 1.00 46.95 482 ARG A N 1
ATOM 826 C CA . ARG A 1 142 ? -28.220 -9.645 -1.381 1.00 51.63 482 ARG A CA 1
ATOM 827 C C . ARG A 1 142 ? -27.828 -9.024 -0.047 1.00 48.62 482 ARG A C 1
ATOM 828 O O . ARG A 1 142 ? -28.488 -8.106 0.438 1.00 46.48 482 ARG A O 1
ATOM 833 N N . GLY A 1 143 ? -26.748 -9.528 0.542 1.00 44.94 483 GLY A N 1
ATOM 834 C CA . GLY A 1 143 ? -26.249 -8.995 1.794 1.00 43.55 483 GLY A CA 1
ATOM 835 C C . GLY A 1 143 ? -25.782 -7.555 1.671 1.00 41.73 483 GLY A C 1
ATOM 836 O O . GLY A 1 143 ? -25.916 -6.775 2.612 1.00 41.90 483 GLY A O 1
ATOM 837 N N . VAL A 1 144 ? -25.236 -7.200 0.512 1.00 39.13 484 VAL A N 1
ATOM 838 C CA . VAL A 1 144 ? -24.737 -5.848 0.282 1.00 38.29 484 VAL A CA 1
ATOM 839 C C . VAL A 1 144 ? -25.894 -4.850 0.262 1.00 42.91 484 VAL A C 1
ATOM 840 O O . VAL A 1 144 ? -25.830 -3.784 0.885 1.00 41.91 484 VAL A O 1
ATOM 844 N N . VAL A 1 145 ? -26.957 -5.213 -0.448 1.00 42.60 485 VAL A N 1
ATOM 845 C CA . VAL A 1 145 ? -28.141 -4.362 -0.557 1.00 46.74 485 VAL A CA 1
ATOM 846 C C . VAL A 1 145 ? -28.850 -4.266 0.784 1.00 48.31 485 VAL A C 1
ATOM 847 O O . VAL A 1 145 ? -29.223 -3.184 1.235 1.00 49.08 485 VAL A O 1
ATOM 851 N N . LYS A 1 146 ? -29.018 -5.419 1.420 1.00 47.68 486 LYS A N 1
ATOM 852 C CA . LYS A 1 146 ? -29.680 -5.513 2.711 1.00 48.30 486 LYS A CA 1
ATOM 853 C C . LYS A 1 146 ? -28.940 -4.719 3.789 1.00 51.68 486 LYS A C 1
ATOM 854 O O . LYS A 1 146 ? -29.557 -4.222 4.730 1.00 56.62 486 LYS A O 1
ATOM 860 N N . SER A 1 147 ? -27.620 -4.604 3.649 1.00 49.83 487 SER A N 1
ATOM 861 C CA . SER A 1 147 ? -26.791 -3.890 4.621 1.00 46.89 487 SER A CA 1
ATOM 862 C C . SER A 1 147 ? -26.644 -2.405 4.288 1.00 48.73 487 SER A C 1
ATOM 863 O O . SER A 1 147 ? -25.683 -1.765 4.721 1.00 49.42 487 SER A O 1
ATOM 866 N N . SER A 1 148 ? -27.588 -1.867 3.523 1.00 48.26 488 SER A N 1
ATOM 867 C CA . SER A 1 148 ? -27.563 -0.459 3.125 1.00 50.31 488 SER A CA 1
ATOM 868 C C . SER A 1 148 ? -26.254 -0.090 2.429 1.00 51.72 488 SER A C 1
ATOM 869 O O . SER A 1 148 ? -25.600 0.887 2.803 1.00 52.54 488 SER A O 1
ATOM 872 N N . LEU A 1 149 ? -25.882 -0.883 1.425 1.00 49.36 489 LEU A N 1
ATOM 873 C CA . LEU A 1 149 ? -24.634 -0.699 0.681 1.00 44.99 489 LEU A CA 1
ATOM 874 C C . LEU A 1 149 ? -23.398 -0.752 1.574 1.00 43.86 489 LEU A C 1
ATOM 875 O O . LEU A 1 149 ? -22.545 0.137 1.539 1.00 42.11 489 LEU A O 1
ATOM 880 N N . ASN A 1 150 ? -23.314 -1.808 2.371 1.00 40.89 490 ASN A N 1
ATOM 881 C CA . ASN A 1 150 ? -22.121 -2.112 3.139 1.00 41.15 490 ASN A CA 1
ATOM 882 C C . ASN A 1 150 ? -21.843 -3.604 3.026 1.00 41.59 490 ASN A C 1
ATOM 883 O O . ASN A 1 150 ? -22.743 -4.380 2.708 1.00 44.75 490 ASN A O 1
ATOM 888 N N . TRP A 1 151 ? -20.604 -4.012 3.274 1.00 42.47 491 TRP A N 1
ATOM 889 C CA . TRP A 1 151 ? -20.263 -5.430 3.205 1.00 41.38 491 TRP A CA 1
ATOM 890 C C . TRP A 1 151 ? -20.962 -6.226 4.303 1.00 44.15 491 TRP A C 1
ATOM 891 O O . TRP A 1 151 ? -20.977 -5.812 5.462 1.00 45.25 491 TRP A O 1
ATOM 902 N N . PRO A 1 152 ? -21.558 -7.371 3.935 1.00 44.43 492 PRO A N 1
ATOM 903 C CA . PRO A 1 152 ? -22.198 -8.269 4.898 1.00 46.95 492 PRO A CA 1
ATOM 904 C C . PRO A 1 152 ? -21.156 -9.132 5.606 1.00 47.23 492 PRO A C 1
ATOM 905 O O . PRO A 1 152 ? -20.997 -10.305 5.272 1.00 44.98 492 PRO A O 1
ATOM 909 N N . ASN A 1 153 ? -20.457 -8.544 6.572 1.00 47.57 493 ASN A N 1
ATOM 910 C CA . ASN A 1 153 ? -19.290 -9.177 7.177 1.00 48.66 493 ASN A CA 1
ATOM 911 C C . ASN A 1 153 ? -19.610 -10.416 8.006 1.00 49.75 493 ASN A C 1
ATOM 912 O O . ASN A 1 153 ? -18.773 -11.308 8.128 1.00 49.95 493 ASN A O 1
ATOM 917 N N . SER A 1 154 ? -20.813 -10.477 8.568 1.00 52.21 494 SER A N 1
ATOM 918 C CA . SER A 1 154 ? -21.238 -11.665 9.298 1.00 55.85 494 SER A CA 1
ATOM 919 C C . SER A 1 154 ? -21.428 -12.821 8.322 1.00 53.74 494 SER A C 1
ATOM 920 O O . SER A 1 154 ? -21.151 -13.977 8.648 1.00 52.00 494 SER A O 1
ATOM 923 N N . LEU A 1 155 ? -21.898 -12.499 7.119 1.00 50.76 495 LEU A N 1
ATOM 924 C CA . LEU A 1 155 ? -22.039 -13.493 6.064 1.00 46.89 495 LEU A CA 1
ATOM 925 C C . LEU A 1 155 ? -20.667 -13.958 5.596 1.00 45.31 495 LEU A C 1
ATOM 926 O O . LEU A 1 155 ? -20.423 -15.158 5.446 1.00 45.65 495 LEU A O 1
ATOM 931 N N . PHE A 1 156 ? -19.773 -13.001 5.373 1.00 42.87 496 PHE A N 1
ATOM 932 C CA . PHE A 1 156 ? -18.409 -13.304 4.958 1.00 40.71 496 PHE A CA 1
ATOM 933 C C . PHE A 1 156 ? -17.722 -14.207 5.977 1.00 43.38 496 PHE A C 1
ATOM 934 O O . PHE A 1 156 ? -17.036 -15.161 5.605 1.00 42.40 496 PHE A O 1
ATOM 942 N N . ASP A 1 157 ? -17.920 -13.917 7.262 1.00 46.42 497 ASP A N 1
ATOM 943 C CA . ASP A 1 157 ? -17.374 -14.767 8.324 1.00 49.47 497 ASP A CA 1
ATOM 944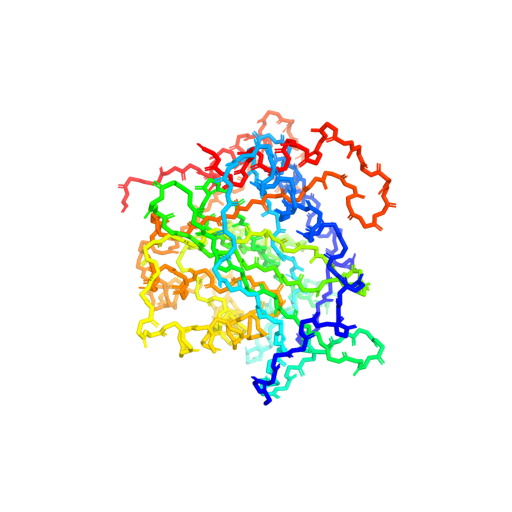 C C . ASP A 1 157 ? -17.893 -16.197 8.204 1.00 51.08 497 ASP A C 1
ATOM 945 O O . ASP A 1 157 ? -17.134 -17.155 8.323 1.00 51.44 497 ASP A O 1
ATOM 950 N N . GLN A 1 158 ? -19.192 -16.334 7.964 1.00 53.11 498 GLN A N 1
ATOM 951 C CA . GLN A 1 158 ? -19.811 -17.647 7.834 1.00 53.60 498 GLN A CA 1
ATOM 952 C C . GLN A 1 158 ? -19.278 -18.388 6.611 1.00 51.78 498 GLN A C 1
ATOM 953 O O . GLN A 1 158 ? -18.983 -19.583 6.677 1.00 47.36 498 GLN A O 1
ATOM 956 N N . LEU A 1 159 ? -19.140 -17.666 5.503 1.00 48.73 499 LEU A N 1
ATOM 957 C CA . LEU A 1 159 ? -18.692 -18.253 4.242 1.00 47.09 499 LEU A CA 1
ATOM 958 C C . LEU A 1 159 ? -17.207 -18.624 4.234 1.00 48.71 499 LEU A C 1
ATOM 959 O O . LEU A 1 159 ? -16.836 -19.718 3.807 1.00 49.38 499 LEU A O 1
ATOM 964 N N . TYR A 1 160 ? -16.356 -17.714 4.695 1.00 46.36 500 TYR A N 1
ATOM 965 C CA . TYR A 1 160 ? -14.922 -17.881 4.487 1.00 46.43 500 TYR A CA 1
ATOM 966 C C . TYR A 1 160 ? -14.100 -17.813 5.766 1.00 48.35 500 TYR A C 1
ATOM 967 O O . TYR A 1 160 ? -12.878 -17.945 5.725 1.00 50.48 500 TYR A O 1
ATOM 976 N N . GLY A 1 161 ? -14.765 -17.623 6.899 1.00 48.68 501 GLY A N 1
ATOM 977 C CA . GLY A 1 161 ? -14.068 -17.465 8.163 1.00 50.25 501 GLY A CA 1
ATOM 978 C C . GLY A 1 161 ? -13.680 -16.014 8.373 1.00 51.51 501 GLY A C 1
ATOM 979 O O . GLY A 1 161 ? -13.660 -15.226 7.424 1.00 47.55 501 GLY A O 1
ATOM 980 N N . GLN A 1 162 ? -13.371 -15.656 9.615 1.00 55.18 502 GLN A N 1
ATOM 981 C CA . GLN A 1 162 ? -12.986 -14.289 9.933 1.00 58.26 502 GLN A CA 1
ATOM 982 C C . GLN A 1 162 ? -11.702 -13.906 9.202 1.00 56.63 502 GLN A C 1
ATOM 983 O O . GLN A 1 162 ? -11.505 -12.747 8.830 1.00 55.80 502 GLN A O 1
ATOM 989 N N . ASP A 1 163 ? -10.844 -14.895 8.978 1.00 54.20 503 ASP A N 1
ATOM 990 C CA . ASP A 1 163 ? -9.563 -14.668 8.320 1.00 58.19 503 ASP A CA 1
ATOM 991 C C . ASP A 1 163 ? -9.624 -14.944 6.819 1.00 56.01 503 ASP A C 1
ATOM 992 O O . ASP A 1 163 ? -8.603 -14.907 6.130 1.00 55.08 503 ASP A O 1
ATOM 997 N N . GLY A 1 164 ? -10.822 -15.223 6.315 1.00 38.99 504 GLY A N 1
ATOM 998 C CA . GLY A 1 164 ? -10.998 -15.552 4.915 1.00 37.49 504 GLY A CA 1
ATOM 999 C C . GLY A 1 164 ? -11.338 -14.351 4.053 1.00 36.23 504 GLY A C 1
ATOM 1000 O O . GLY A 1 164 ? -11.490 -14.478 2.836 1.00 37.04 504 GLY A O 1
ATOM 1001 N N . HIS A 1 165 ? -11.461 -13.185 4.677 1.00 34.32 505 HIS A N 1
ATOM 1002 C CA . HIS A 1 165 ? -11.768 -11.971 3.927 1.00 35.16 505 HIS A CA 1
ATOM 1003 C C . HIS A 1 165 ? -11.232 -10.726 4.615 1.00 37.76 505 HIS A C 1
ATOM 1004 O O . HIS A 1 165 ? -11.104 -10.677 5.839 1.00 39.44 505 HIS A O 1
ATOM 1011 N N . ARG A 1 166 ? -10.910 -9.716 3.817 1.00 38.94 506 ARG A N 1
ATOM 1012 C CA . ARG A 1 166 ? -10.439 -8.451 4.352 1.00 43.47 506 ARG A CA 1
ATOM 1013 C C . ARG A 1 166 ? -10.752 -7.311 3.400 1.00 42.97 506 ARG A C 1
ATOM 1014 O O . ARG A 1 166 ? -11.008 -7.527 2.215 1.00 40.54 506 ARG A O 1
ATOM 1022 N N . GLY A 1 167 ? -10.725 -6.094 3.928 1.00 35.95 507 GLY A N 1
ATOM 1023 C CA . GLY A 1 167 ? -11.011 -4.915 3.135 1.00 36.71 507 GLY A CA 1
ATOM 1024 C C . GLY A 1 167 ? -9.737 -4.170 2.793 1.00 46.09 507 GLY A C 1
ATOM 1025 O O . GLY A 1 167 ? -8.801 -4.118 3.589 1.00 46.65 507 GLY A O 1
ATOM 1026 N N . VAL A 1 168 ? -9.702 -3.605 1.593 1.00 37.77 508 VAL A N 1
ATOM 1027 C CA . VAL A 1 168 ? -8.600 -2.764 1.153 1.00 38.79 508 VAL A CA 1
ATOM 1028 C C . VAL A 1 168 ? -9.128 -1.379 0.806 1.00 42.56 508 VAL A C 1
ATOM 1029 O O . VAL A 1 168 ? -10.026 -1.237 -0.024 1.00 42.08 508 VAL A O 1
ATOM 1033 N N . ASN A 1 169 ? -8.576 -0.354 1.449 1.00 41.49 509 ASN A N 1
ATOM 1034 C CA . ASN A 1 169 ? -9.040 1.009 1.214 1.00 42.83 509 ASN A CA 1
ATOM 1035 C C . ASN A 1 169 ? -8.616 1.545 -0.150 1.00 43.18 509 ASN A C 1
ATOM 1036 O O . ASN A 1 169 ? -7.485 1.349 -0.587 1.00 43.17 509 ASN A O 1
ATOM 1041 N N . HIS A 1 170 ? -9.541 2.217 -0.825 1.00 43.57 510 HIS A N 1
ATOM 1042 C CA . HIS A 1 170 ? -9.237 2.847 -2.099 1.00 44.12 510 HIS A CA 1
ATOM 1043 C C . HIS A 1 170 ? -8.235 3.980 -1.905 1.00 45.83 510 HIS A C 1
ATOM 1044 O O . HIS A 1 170 ? -8.153 4.553 -0.818 1.00 46.81 510 HIS A O 1
ATOM 1051 N N . PRO A 1 171 ? -7.462 4.299 -2.956 1.00 46.24 511 PRO A N 1
ATOM 1052 C CA . PRO A 1 171 ? -6.548 5.443 -2.887 1.00 48.01 511 PRO A CA 1
ATOM 1053 C C . PRO A 1 171 ? -7.302 6.715 -2.541 1.00 55.09 511 PRO A C 1
ATOM 1054 O O . PRO A 1 171 ? -8.440 6.883 -2.983 1.00 49.34 511 PRO A O 1
ATOM 1058 N N . LYS A 1 172 ? -6.680 7.586 -1.753 1.00 54.06 512 LYS A N 1
ATOM 1059 C CA . LYS A 1 172 ? -7.323 8.819 -1.317 1.00 58.25 512 LYS A CA 1
ATOM 1060 C C . LYS A 1 172 ? -7.758 9.656 -2.507 1.00 57.33 512 LYS A C 1
ATOM 1061 O O . LYS A 1 172 ? -7.055 9.739 -3.513 1.00 55.42 512 LYS A O 1
ATOM 1067 N N . GLY A 1 173 ? -8.931 10.266 -2.389 1.00 61.78 513 GLY A N 1
ATOM 1068 C CA . GLY A 1 173 ? -9.446 11.130 -3.431 1.00 64.98 513 GLY A CA 1
ATOM 1069 C C . GLY A 1 173 ? -9.821 10.393 -4.703 1.00 67.19 513 GLY A C 1
ATOM 1070 O O . GLY A 1 173 ? -9.920 10.997 -5.770 1.00 69.98 513 GLY A O 1
ATOM 1071 N N . LEU A 1 174 ? -10.025 9.085 -4.603 1.00 64.10 514 LEU A N 1
ATOM 1072 C CA . LEU A 1 174 ? -10.496 8.330 -5.753 1.00 63.18 514 LEU A CA 1
ATOM 1073 C C . LEU A 1 174 ? -11.926 8.741 -6.075 1.00 65.94 514 LEU A C 1
ATOM 1074 O O . LEU A 1 174 ? -12.811 8.646 -5.225 1.00 65.14 514 LEU A O 1
ATOM 1079 N N . GLY A 1 175 ? -12.145 9.197 -7.303 1.00 70.96 515 GLY A N 1
ATOM 1080 C CA . GLY A 1 175 ? -13.447 9.689 -7.717 1.00 73.38 515 GLY A CA 1
ATOM 1081 C C . GLY A 1 175 ? -13.427 11.185 -7.965 1.00 77.30 515 GLY A C 1
ATOM 1082 O O . GLY A 1 175 ? -14.199 11.707 -8.771 1.00 78.76 515 GLY A O 1
ATOM 1083 N N . GLU A 1 176 ? -12.540 11.877 -7.257 1.00 79.57 516 GLU A N 1
ATOM 1084 C CA . GLU A 1 176 ? -12.346 13.310 -7.438 1.00 83.51 516 GLU A CA 1
ATOM 1085 C C . GLU A 1 176 ? -10.855 13.625 -7.438 1.00 86.70 516 GLU A C 1
ATOM 1086 O O . GLU A 1 176 ? -10.219 13.580 -6.386 1.00 87.36 516 GLU A O 1
ATOM 1088 N N . LEU A 1 177 ? -10.335 13.951 -8.625 1.00 89.39 517 LEU A N 1
ATOM 1089 C CA . LEU A 1 177 ? -8.902 14.116 -8.934 1.00 91.41 517 LEU A CA 1
ATOM 1090 C C . LEU A 1 177 ? -8.239 12.766 -9.205 1.00 89.09 517 LEU A C 1
ATOM 1091 O O . LEU A 1 177 ? -8.331 11.835 -8.402 1.00 88.05 517 LEU A O 1
ATOM 1093 N N . GLN A 1 178 ? -7.568 12.682 -10.352 1.00 88.39 518 GLN A N 1
ATOM 1094 C CA . GLN A 1 178 ? -6.953 11.445 -10.825 1.00 85.22 518 GLN A CA 1
ATOM 1095 C C . GLN A 1 178 ? -5.871 10.950 -9.867 1.00 80.22 518 GLN A C 1
ATOM 1096 O O . GLN A 1 178 ? -5.265 11.734 -9.136 1.00 81.60 518 GLN A O 1
ATOM 1102 N N . VAL A 1 179 ? -5.638 9.643 -9.871 1.00 72.97 519 VAL A N 1
ATOM 1103 C CA . VAL A 1 179 ? -4.653 9.051 -8.980 1.00 66.13 519 VAL A CA 1
ATOM 1104 C C . VAL A 1 179 ? -3.367 8.724 -9.730 1.00 62.84 519 VAL A C 1
ATOM 1105 O O . VAL A 1 179 ? -3.399 8.163 -10.824 1.00 63.34 519 VAL A O 1
ATOM 1109 N N . SER A 1 180 ? -2.238 9.071 -9.123 1.00 57.26 520 SER A N 1
ATOM 1110 C CA . SER A 1 180 ? -0.926 8.911 -9.743 1.00 59.98 520 SER A CA 1
ATOM 1111 C C . SER A 1 180 ? -0.571 7.448 -9.984 1.00 60.53 520 SER A C 1
ATOM 1112 O O . SER A 1 180 ? -1.103 6.553 -9.330 1.00 60.77 520 SER A O 1
ATOM 1115 N N . ARG A 1 181 ? 0.339 7.216 -10.926 1.00 63.21 521 ARG A N 1
ATOM 1116 C CA . ARG A 1 181 ? 0.851 5.874 -11.188 1.00 62.58 521 ARG A CA 1
ATOM 1117 C C . ARG A 1 181 ? 1.490 5.292 -9.935 1.00 60.45 521 ARG A C 1
ATOM 1118 O O . ARG A 1 181 ? 1.443 4.086 -9.708 1.00 58.94 521 ARG A O 1
ATOM 1120 N N . GLU A 1 182 ? 2.084 6.157 -9.119 1.00 59.97 522 GLU A N 1
ATOM 1121 C CA . GLU A 1 182 ? 2.701 5.711 -7.877 1.00 61.01 522 GLU A CA 1
ATOM 1122 C C . GLU A 1 182 ? 1.656 5.162 -6.920 1.00 58.56 522 GLU A C 1
ATOM 1123 O O . GLU A 1 182 ? 1.805 4.064 -6.392 1.00 57.18 522 GLU A O 1
ATOM 1129 N N . ASN A 1 183 ? 0.594 5.926 -6.701 1.00 54.00 523 ASN A N 1
ATOM 1130 C CA . ASN A 1 183 ? -0.455 5.504 -5.780 1.00 56.10 523 ASN A CA 1
ATOM 1131 C C . ASN A 1 183 ? -1.284 4.342 -6.317 1.00 53.23 523 ASN A C 1
ATOM 1132 O O . ASN A 1 183 ? -1.877 3.590 -5.543 1.00 53.30 523 ASN A O 1
ATOM 1137 N N . MET A 1 184 ? -1.326 4.190 -7.638 1.00 51.81 524 MET A N 1
ATOM 1138 C CA . MET A 1 184 ? -2.003 3.048 -8.240 1.00 49.98 524 MET A CA 1
ATOM 1139 C C . MET A 1 184 ? -1.239 1.769 -7.916 1.00 46.85 524 MET A C 1
ATOM 1140 O O . MET A 1 184 ? -1.837 0.738 -7.601 1.00 42.99 524 MET A O 1
ATOM 1145 N N . GLU A 1 185 ? 0.086 1.838 -7.990 1.00 46.96 525 GLU A N 1
ATOM 1146 C CA . GLU A 1 185 ? 0.912 0.683 -7.670 1.00 49.23 525 GLU A CA 1
ATOM 1147 C C . GLU A 1 185 ? 0.841 0.384 -6.177 1.00 46.24 525 GLU A C 1
ATOM 1148 O O . GLU A 1 185 ? 0.881 -0.775 -5.769 1.00 47.36 525 GLU A O 1
ATOM 1154 N N . GLY A 1 186 ? 0.727 1.433 -5.369 1.00 45.48 526 GLY A N 1
ATOM 1155 C CA . GLY A 1 186 ? 0.582 1.278 -3.932 1.00 44.76 526 GLY A CA 1
ATOM 1156 C C . GLY A 1 186 ? -0.698 0.537 -3.606 1.00 40.98 526 GLY A C 1
ATOM 1157 O O . GLY A 1 186 ? -0.716 -0.388 -2.792 1.00 41.19 526 GLY A O 1
ATOM 1158 N N . TRP A 1 187 ? -1.780 0.949 -4.255 1.00 46.08 527 TRP A N 1
ATOM 1159 C CA . TRP A 1 187 ? -3.054 0.257 -4.133 1.00 39.13 527 TRP A CA 1
ATOM 1160 C C . TRP A 1 187 ? -2.885 -1.235 -4.412 1.00 38.01 527 TRP A C 1
ATOM 1161 O O . TRP A 1 187 ? -3.376 -2.072 -3.658 1.00 38.78 527 TRP A O 1
ATOM 1172 N N . ALA A 1 188 ? -2.164 -1.559 -5.481 1.00 39.60 528 ALA A N 1
ATOM 1173 C CA . ALA A 1 188 ? -1.909 -2.948 -5.850 1.00 41.24 528 ALA A CA 1
ATOM 1174 C C . ALA A 1 188 ? -1.128 -3.693 -4.768 1.00 41.89 528 ALA A C 1
ATOM 1175 O O . ALA A 1 188 ? -1.422 -4.852 -4.463 1.00 40.40 528 ALA A O 1
ATOM 1177 N N . GLU A 1 189 ? -0.134 -3.028 -4.189 1.00 38.50 529 GLU A N 1
ATOM 1178 C CA . GLU A 1 189 ? 0.647 -3.629 -3.110 1.00 39.39 529 GLU A CA 1
ATOM 1179 C C . GLU A 1 189 ? -0.247 -3.963 -1.920 1.00 39.62 529 GLU A C 1
ATOM 1180 O O . GLU A 1 189 ? -0.107 -5.017 -1.300 1.00 39.59 529 GLU A O 1
ATOM 1186 N N . ARG A 1 190 ? -1.180 -3.071 -1.610 1.00 39.89 530 ARG A N 1
ATOM 1187 C CA . ARG A 1 190 ? -2.058 -3.271 -0.459 1.00 40.24 530 ARG A CA 1
ATOM 1188 C C . ARG A 1 190 ? -3.019 -4.432 -0.682 1.00 45.41 530 ARG A C 1
ATOM 1189 O O . ARG A 1 190 ? -3.459 -5.081 0.268 1.00 39.10 530 ARG A O 1
ATOM 1197 N N . VAL A 1 191 ? -3.331 -4.705 -1.943 1.00 37.52 531 VAL A N 1
ATOM 1198 C CA . VAL A 1 191 ? -4.220 -5.812 -2.260 1.00 36.20 531 VAL A CA 1
ATOM 1199 C C . VAL A 1 191 ? -3.527 -7.153 -2.050 1.00 35.97 531 VAL A C 1
ATOM 1200 O O . VAL A 1 191 ? -4.107 -8.079 -1.468 1.00 36.37 531 VAL A O 1
ATOM 1204 N N . VAL A 1 192 ? -2.282 -7.261 -2.506 1.00 36.16 532 VAL A N 1
ATOM 1205 C CA . VAL A 1 192 ? -1.602 -8.557 -2.518 1.00 43.61 532 VAL A CA 1
ATOM 1206 C C . VAL A 1 192 ? -0.753 -8.836 -1.280 1.00 46.65 532 VAL A C 1
ATOM 1207 O O . VAL A 1 192 ? -0.222 -9.940 -1.129 1.00 43.99 532 VAL A O 1
ATOM 1211 N N . ARG A 1 193 ? -0.627 -7.850 -0.395 1.00 38.54 533 ARG A N 1
ATOM 1212 C CA . ARG A 1 193 ? 0.194 -8.008 0.802 1.00 40.02 533 ARG A CA 1
ATOM 1213 C C . ARG A 1 193 ? -0.337 -9.097 1.729 1.00 40.02 533 ARG A C 1
ATOM 1214 O O . ARG A 1 193 ? -1.492 -9.514 1.624 1.00 46.30 533 ARG A O 1
ATOM 1222 N N . GLU A 1 194 ? 0.517 -9.546 2.641 1.00 41.17 534 GLU A N 1
ATOM 1223 C CA . GLU A 1 194 ? 0.136 -10.544 3.630 1.00 50.37 534 GLU A CA 1
ATOM 1224 C C . GLU A 1 194 ? -0.321 -9.870 4.922 1.00 53.44 534 GLU A C 1
ATOM 1225 O O . GLU A 1 194 ? 0.293 -8.905 5.383 1.00 51.23 534 GLU A O 1
ATOM 1231 N N . GLN A 1 195 ? -1.401 -10.385 5.500 1.00 55.96 535 GLN A N 1
ATOM 1232 C CA . GLN A 1 195 ? -1.970 -9.818 6.716 1.00 57.47 535 GLN A CA 1
ATOM 1233 C C . GLN A 1 195 ? -1.324 -10.423 7.956 1.00 58.51 535 GLN A C 1
ATOM 1234 O O . GLN A 1 195 ? -0.764 -11.517 7.902 1.00 59.36 535 GLN A O 1
ATOM 1236 N N . PHE A 1 196 ? -1.404 -9.707 9.073 1.00 58.46 536 PHE A N 1
ATOM 1237 C CA . PHE A 1 196 ? -0.827 -10.192 10.323 1.00 62.11 536 PHE A CA 1
ATOM 1238 C C . PHE A 1 196 ? -1.610 -11.378 10.882 1.00 66.62 536 PHE A C 1
ATOM 1239 O O . PHE A 1 196 ? -1.023 -12.345 11.371 1.00 69.37 536 PHE A O 1
ATOM 1247 N N . THR A 1 197 ? -2.935 -11.303 10.810 1.00 67.84 537 THR A N 1
ATOM 1248 C CA . THR A 1 197 ? -3.781 -12.400 11.266 1.00 71.58 537 THR A CA 1
ATOM 1249 C C . THR A 1 197 ? -3.837 -13.516 10.231 1.00 71.95 537 THR A C 1
ATOM 1250 O O . THR A 1 197 ? -4.318 -14.612 10.514 1.00 74.32 537 THR A O 1
ATOM 1254 N N . ASP B 1 37 ? -20.274 -40.708 -19.091 1.00 70.59 377 ASP B N 1
ATOM 1255 C CA . ASP B 1 37 ? -19.330 -41.281 -20.044 1.00 71.94 377 ASP B CA 1
ATOM 1256 C C . ASP B 1 37 ? -17.899 -41.193 -19.519 1.00 72.12 377 ASP B C 1
ATOM 1257 O O . ASP B 1 37 ? -17.398 -40.103 -19.239 1.00 72.84 377 ASP B O 1
ATOM 1262 N N . ALA B 1 38 ? -17.246 -42.345 -19.393 1.00 71.43 378 ALA B N 1
ATOM 1263 C CA . ALA B 1 38 ? -15.866 -42.399 -18.917 1.00 70.18 378 ALA B CA 1
ATOM 1264 C C . ALA B 1 38 ? -14.973 -43.157 -19.896 1.00 67.01 378 ALA B C 1
ATOM 1265 O O . ALA B 1 38 ? -13.967 -43.752 -19.505 1.00 68.17 378 ALA B O 1
ATOM 1267 N N . THR B 1 39 ? -15.351 -43.132 -21.169 1.00 60.59 379 THR B N 1
ATOM 1268 C CA . THR B 1 39 ? -14.570 -43.769 -22.221 1.00 57.19 379 THR B CA 1
ATOM 1269 C C . THR B 1 39 ? -13.312 -42.970 -22.539 1.00 54.96 379 THR B C 1
ATOM 1270 O O . THR B 1 39 ? -13.365 -41.748 -22.678 1.00 55.73 379 THR B O 1
ATOM 1274 N N . ASN B 1 40 ? -12.181 -43.658 -22.657 1.00 54.02 380 ASN B N 1
ATOM 1275 C CA . ASN B 1 40 ? -10.938 -43.000 -23.037 1.00 51.48 380 ASN B CA 1
ATOM 1276 C C . ASN B 1 40 ? -10.950 -42.631 -24.518 1.00 50.80 380 ASN B C 1
ATOM 1277 O O . ASN B 1 40 ? -10.758 -43.481 -25.386 1.00 54.92 380 ASN B O 1
ATOM 1282 N N . TYR B 1 41 ? -11.176 -41.354 -24.796 1.00 46.21 381 TYR B N 1
ATOM 1283 C CA . TYR B 1 41 ? -11.245 -40.857 -26.163 1.00 44.87 381 TYR B CA 1
ATOM 1284 C C . TYR B 1 41 ? -9.941 -40.187 -26.594 1.00 50.02 381 TYR B C 1
ATOM 1285 O O . TYR B 1 41 ? -9.961 -39.179 -27.303 1.00 51.10 381 TYR B O 1
ATOM 1294 N N . ASN B 1 42 ? -8.813 -40.745 -26.161 1.00 51.00 382 ASN B N 1
ATOM 1295 C CA . ASN B 1 42 ? -7.509 -40.144 -26.421 1.00 52.40 382 ASN B CA 1
ATOM 1296 C C . ASN B 1 42 ? -7.230 -39.950 -27.915 1.00 53.79 382 ASN B C 1
ATOM 1297 O O . ASN B 1 42 ? -6.767 -38.891 -28.340 1.00 50.19 382 ASN B O 1
ATOM 1302 N N . SER B 1 43 ? -7.537 -40.972 -28.707 1.00 55.51 383 SER B N 1
ATOM 1303 C CA . SER B 1 43 ? -7.185 -40.984 -30.124 1.00 57.57 383 SER B CA 1
ATOM 1304 C C . SER B 1 43 ? -7.936 -39.939 -30.951 1.00 56.09 383 SER B C 1
ATOM 1305 O O . SER B 1 43 ? -7.329 -39.142 -31.664 1.00 49.23 383 SER B O 1
ATOM 1308 N N . ILE B 1 44 ? -9.259 -39.954 -30.849 1.00 54.63 384 ILE B N 1
ATOM 1309 C CA A ILE B 1 44 ? -10.080 -39.086 -31.688 0.33 53.77 384 ILE B CA 1
ATOM 1310 C CA B ILE B 1 44 ? -10.138 -39.097 -31.641 0.67 53.68 384 ILE B CA 1
ATOM 1311 C C . ILE B 1 44 ? -9.876 -37.605 -31.424 1.00 50.74 384 ILE B C 1
ATOM 1312 O O . ILE B 1 44 ? -10.047 -36.789 -32.335 1.00 47.28 384 ILE B O 1
ATOM 1321 N N . PHE B 1 45 ? -9.486 -37.255 -30.200 1.00 49.60 385 PHE B N 1
ATOM 1322 C CA . PHE B 1 45 ? -9.327 -35.855 -29.828 1.00 45.89 385 PHE B CA 1
ATOM 1323 C C . PHE B 1 45 ? -7.889 -35.376 -29.883 1.00 45.50 385 PHE B C 1
ATOM 1324 O O . PHE B 1 45 ? -7.580 -34.298 -29.379 1.00 45.30 385 PHE B O 1
ATOM 1332 N N . ALA B 1 46 ? -7.019 -36.173 -30.496 1.00 48.78 386 ALA B N 1
ATOM 1333 C CA . ALA B 1 46 ? -5.598 -35.841 -30.579 1.00 52.35 386 ALA B CA 1
ATOM 1334 C C . ALA B 1 46 ? -5.380 -34.453 -31.183 1.00 53.68 386 ALA B C 1
ATOM 1335 O O . ALA B 1 46 ? -4.489 -33.720 -30.761 1.00 52.50 386 ALA B O 1
ATOM 1337 N N . ASN B 1 47 ? -6.210 -34.093 -32.158 1.00 53.27 387 ASN B N 1
ATOM 1338 C CA . ASN B 1 47 ? -6.104 -32.793 -32.814 1.00 50.67 387 ASN B CA 1
ATOM 1339 C C . ASN B 1 47 ? -6.308 -31.621 -31.852 1.00 49.87 387 ASN B C 1
ATOM 1340 O O . ASN B 1 47 ? -5.800 -30.524 -32.083 1.00 51.60 387 ASN B O 1
ATOM 1345 N N . ARG B 1 48 ? -7.047 -31.850 -30.771 1.00 45.81 388 ARG B N 1
ATOM 1346 C CA . ARG B 1 48 ? -7.315 -30.789 -29.802 1.00 47.41 388 ARG B CA 1
ATOM 1347 C C . ARG B 1 48 ? -6.142 -30.564 -28.857 1.00 45.17 388 ARG B C 1
ATOM 1348 O O . ARG B 1 48 ? -6.084 -29.551 -28.166 1.00 46.87 388 ARG B O 1
ATOM 1356 N N . PHE B 1 49 ? -5.209 -31.509 -28.837 1.00 44.85 389 PHE B N 1
ATOM 1357 C CA . PHE B 1 49 ? -4.079 -31.435 -27.918 1.00 45.67 389 PHE B CA 1
ATOM 1358 C C . PHE B 1 49 ? -2.742 -31.546 -28.640 1.00 51.39 389 PHE B C 1
ATOM 1359 O O . PHE B 1 49 ? -1.789 -32.112 -28.100 1.00 54.11 389 PHE B O 1
ATOM 1367 N N . ALA B 1 50 ? -2.677 -31.001 -29.852 1.00 50.11 390 ALA B N 1
ATOM 1368 C CA . ALA B 1 50 ? -1.472 -31.080 -30.674 1.00 52.98 390 ALA B CA 1
ATOM 1369 C C . ALA B 1 50 ? -0.233 -30.533 -29.961 1.00 55.21 390 ALA B C 1
ATOM 1370 O O . ALA B 1 50 ? 0.811 -31.184 -29.928 1.00 56.60 390 ALA B O 1
ATOM 1372 N N . ALA B 1 51 ? -0.351 -29.337 -29.394 1.00 50.91 391 ALA B N 1
ATOM 1373 C CA . ALA B 1 51 ? 0.777 -28.704 -28.723 1.00 51.70 391 ALA B CA 1
ATOM 1374 C C . ALA B 1 51 ? 1.124 -29.430 -27.422 1.00 51.65 391 ALA B C 1
ATOM 1375 O O . ALA B 1 51 ? 2.299 -29.631 -27.106 1.00 55.87 391 ALA B O 1
ATOM 1377 N N . PHE B 1 52 ? 0.096 -29.819 -26.675 1.00 47.45 392 PHE B N 1
ATOM 1378 C CA . PHE B 1 52 ? 0.286 -30.515 -25.405 1.00 48.83 392 PHE B CA 1
ATOM 1379 C C . PHE B 1 52 ? 0.920 -31.889 -25.618 1.00 51.84 392 PHE B C 1
ATOM 1380 O O . PHE B 1 52 ? 1.713 -32.346 -24.798 1.00 50.32 392 PHE B O 1
ATOM 1388 N N . ASP B 1 53 ? 0.580 -32.542 -26.727 1.00 52.92 393 ASP B N 1
ATOM 1389 C CA . ASP B 1 53 ? 1.163 -33.844 -27.037 1.00 57.42 393 ASP B CA 1
ATOM 1390 C C . ASP B 1 53 ? 2.623 -33.708 -27.466 1.00 62.73 393 ASP B C 1
ATOM 1391 O O . ASP B 1 53 ? 3.439 -34.593 -27.198 1.00 64.37 393 ASP B O 1
ATOM 1396 N N . GLU B 1 54 ? 2.951 -32.599 -28.123 1.00 62.52 394 GLU B N 1
ATOM 1397 C CA . GLU B 1 54 ? 4.341 -32.311 -28.453 1.00 65.33 394 GLU B CA 1
ATOM 1398 C C . GLU B 1 54 ? 5.119 -32.044 -27.171 1.00 64.31 394 GLU B C 1
ATOM 1399 O O . GLU B 1 54 ? 6.279 -32.436 -27.045 1.00 67.91 394 GLU B O 1
ATOM 1405 N N . LEU B 1 55 ? 4.468 -31.370 -26.226 1.00 61.20 395 LEU B N 1
ATOM 1406 C CA . LEU B 1 55 ? 5.051 -31.138 -24.908 1.00 57.35 395 LEU B CA 1
ATOM 1407 C C . LEU B 1 55 ? 5.430 -32.470 -24.279 1.00 58.33 395 LEU B C 1
ATOM 1408 O O . LEU B 1 55 ? 6.528 -32.624 -23.753 1.00 55.89 395 LEU B O 1
ATOM 1413 N N . LEU B 1 56 ? 4.516 -33.433 -24.359 1.00 58.71 396 LEU B N 1
ATOM 1414 C CA . LEU B 1 56 ? 4.773 -34.783 -23.874 1.00 58.09 396 LEU B CA 1
ATOM 1415 C C . LEU B 1 56 ? 5.991 -35.402 -24.558 1.00 59.82 396 LEU B C 1
ATOM 1416 O O . LEU B 1 56 ? 6.840 -36.002 -23.899 1.00 59.18 396 LEU B O 1
ATOM 1421 N N . SER B 1 57 ? 6.080 -35.242 -25.876 1.00 59.73 397 SER B N 1
ATOM 1422 C CA . SER B 1 57 ? 7.200 -35.787 -26.641 1.00 61.82 397 SER B CA 1
ATOM 1423 C C . SER B 1 57 ? 8.530 -35.154 -26.233 1.00 64.02 397 SER B C 1
ATOM 1424 O O . SER B 1 57 ? 9.541 -35.847 -26.106 1.00 66.53 397 SER B O 1
ATOM 1427 N N . ILE B 1 58 ? 8.525 -33.838 -26.035 1.00 62.72 398 ILE B N 1
ATOM 1428 C CA . ILE B 1 58 ? 9.722 -33.124 -25.594 1.00 63.22 398 ILE B CA 1
ATOM 1429 C C . ILE B 1 58 ? 10.143 -33.597 -24.203 1.00 62.98 398 ILE B C 1
ATOM 1430 O O . ILE B 1 58 ? 11.334 -33.733 -23.915 1.00 64.49 398 ILE B O 1
ATOM 1435 N N . LEU B 1 59 ? 9.160 -33.865 -23.348 1.00 60.69 399 LEU B N 1
ATOM 1436 C CA . LEU B 1 59 ? 9.435 -34.400 -22.019 1.00 59.64 399 LEU B CA 1
ATOM 1437 C C . LEU B 1 59 ? 10.050 -35.794 -22.114 1.00 64.28 399 LEU B C 1
ATOM 1438 O O . LEU B 1 59 ? 10.897 -36.164 -21.304 1.00 67.07 399 LEU B O 1
ATOM 1443 N N . LYS B 1 60 ? 9.627 -36.558 -23.117 1.00 67.29 400 LYS B N 1
ATOM 1444 C CA . LYS B 1 60 ? 10.135 -37.911 -23.327 1.00 72.50 400 LYS B CA 1
ATOM 1445 C C . LYS B 1 60 ? 11.603 -37.927 -23.747 1.00 78.42 400 LYS B C 1
ATOM 1446 O O . LYS B 1 60 ? 12.386 -38.756 -23.278 1.00 80.72 400 LYS B O 1
ATOM 1452 N N . THR B 1 61 ? 11.970 -37.008 -24.633 1.00 77.78 401 THR B N 1
ATOM 1453 C CA . THR B 1 61 ? 13.290 -37.035 -25.252 1.00 77.55 401 THR B CA 1
ATOM 1454 C C . THR B 1 61 ? 14.311 -36.113 -24.584 1.00 74.87 401 THR B C 1
ATOM 1455 O O . THR B 1 61 ? 15.462 -36.502 -24.378 1.00 78.42 401 THR B O 1
ATOM 1459 N N . LYS B 1 62 ? 13.897 -34.896 -24.249 1.00 71.09 402 LYS B N 1
ATOM 1460 C CA . LYS B 1 62 ? 14.837 -33.897 -23.749 1.00 71.04 402 LYS B CA 1
ATOM 1461 C C . LYS B 1 62 ? 14.751 -33.691 -22.238 1.00 70.05 402 LYS B C 1
ATOM 1462 O O . LYS B 1 62 ? 15.452 -32.840 -21.685 1.00 70.96 402 LYS B O 1
ATOM 1465 N N . PHE B 1 63 ? 13.904 -34.465 -21.565 1.00 66.37 403 PHE B N 1
ATOM 1466 C CA . PHE B 1 63 ? 13.778 -34.341 -20.113 1.00 63.12 403 PHE B CA 1
ATOM 1467 C C . PHE B 1 63 ? 13.602 -35.685 -19.416 1.00 60.25 403 PHE B C 1
ATOM 1468 O O . PHE B 1 63 ? 13.240 -35.732 -18.242 1.00 58.76 403 PHE B O 1
ATOM 1476 N N . ALA B 1 64 ? 13.862 -36.766 -20.149 1.00 63.34 404 ALA B N 1
ATOM 1477 C CA . ALA B 1 64 ? 13.882 -38.122 -19.594 1.00 66.08 404 ALA B CA 1
ATOM 1478 C C . ALA B 1 64 ? 12.600 -38.495 -18.845 1.00 66.59 404 ALA B C 1
ATOM 1479 O O . ALA B 1 64 ? 12.653 -39.128 -17.790 1.00 66.17 404 ALA B O 1
ATOM 1481 N N . CYS B 1 65 ? 11.453 -38.107 -19.394 1.00 65.30 405 CYS B N 1
ATOM 1482 C CA . CYS B 1 65 ? 10.168 -38.466 -18.805 1.00 64.40 405 CYS B CA 1
ATOM 1483 C C . CYS B 1 65 ? 9.608 -39.727 -19.453 1.00 63.75 405 CYS B C 1
ATOM 1484 O O . CYS B 1 65 ? 9.828 -39.978 -20.638 1.00 65.20 405 CYS B O 1
ATOM 1487 N N . ARG B 1 66 ? 8.886 -40.518 -18.667 1.00 60.47 406 ARG B N 1
ATOM 1488 C CA . ARG B 1 66 ? 8.193 -41.691 -19.188 1.00 60.28 406 ARG B CA 1
ATOM 1489 C C . ARG B 1 66 ? 6.698 -41.586 -18.907 1.00 57.05 406 ARG B C 1
ATOM 1490 O O . ARG B 1 66 ? 6.288 -41.360 -17.768 1.00 56.64 406 ARG B O 1
ATOM 1492 N N . VAL B 1 67 ? 5.886 -41.747 -19.946 1.00 59.64 407 VAL B N 1
ATOM 1493 C CA . VAL B 1 67 ? 4.438 -41.662 -19.794 1.00 56.91 407 VAL B CA 1
ATOM 1494 C C . VAL B 1 67 ? 3.852 -42.965 -19.261 1.00 56.56 407 VAL B C 1
ATOM 1495 O O . VAL B 1 67 ? 3.997 -44.021 -19.875 1.00 58.13 407 VAL B O 1
ATOM 1499 N N . LEU B 1 68 ? 3.186 -42.877 -18.114 1.00 56.25 408 LEU B N 1
ATOM 1500 C CA . LEU B 1 68 ? 2.552 -44.037 -17.498 1.00 55.58 408 LEU B CA 1
ATOM 1501 C C . LEU B 1 68 ? 1.187 -44.307 -18.125 1.00 54.26 408 LEU B C 1
ATOM 1502 O O . LEU B 1 68 ? 0.854 -45.448 -18.451 1.00 54.07 408 LEU B O 1
ATOM 1507 N N . PHE B 1 69 ? 0.399 -43.250 -18.293 1.00 52.84 409 PHE B N 1
ATOM 1508 C CA . PHE B 1 69 ? -0.900 -43.379 -18.937 1.00 52.74 409 PHE B CA 1
ATOM 1509 C C . PHE B 1 69 ? -1.343 -42.073 -19.585 1.00 50.82 409 PHE B C 1
ATOM 1510 O O . PHE B 1 69 ? -0.920 -40.986 -19.180 1.00 49.28 409 PHE B O 1
ATOM 1518 N N . GLU B 1 70 ? -2.195 -42.197 -20.598 1.00 49.99 410 GLU B N 1
ATOM 1519 C CA . GLU B 1 70 ? -2.825 -41.051 -21.237 1.00 47.45 410 GLU B CA 1
ATOM 1520 C C . GLU B 1 70 ? -4.320 -41.290 -21.363 1.00 46.23 410 GLU B C 1
ATOM 1521 O O . GLU B 1 70 ? -4.741 -42.221 -22.045 1.00 47.93 410 GLU B O 1
ATOM 1527 N N . GLU B 1 71 ? -5.124 -40.454 -20.719 1.00 45.93 411 GLU B N 1
ATOM 1528 C CA . GLU B 1 71 ? -6.572 -40.586 -20.844 1.00 46.12 411 GLU B CA 1
ATOM 1529 C C . GLU B 1 71 ? -7.243 -39.246 -21.140 1.00 43.74 411 GLU B C 1
ATOM 1530 O O . GLU B 1 71 ? -6.989 -38.244 -20.474 1.00 42.83 411 GLU B O 1
ATOM 1536 N N . THR B 1 72 ? -8.097 -39.241 -22.157 1.00 42.02 412 THR B N 1
ATOM 1537 C CA . THR B 1 72 ? -8.867 -38.058 -22.511 1.00 41.25 412 THR B CA 1
ATOM 1538 C C . THR B 1 72 ? -10.345 -38.364 -22.330 1.00 43.29 412 THR B C 1
ATOM 1539 O O . THR B 1 72 ? -10.894 -39.209 -23.037 1.00 44.32 412 THR B O 1
ATOM 1543 N N . LEU B 1 73 ? -10.977 -37.697 -21.369 1.00 39.78 413 LEU B N 1
ATOM 1544 C CA . LEU B 1 73 ? -12.379 -37.949 -21.051 1.00 43.70 413 LEU B CA 1
ATOM 1545 C C . LEU B 1 73 ? -13.231 -36.713 -21.324 1.00 42.38 413 LEU B C 1
ATOM 1546 O O . LEU B 1 73 ? -12.737 -35.587 -21.246 1.00 38.26 413 LEU B O 1
ATOM 1551 N N . VAL B 1 74 ? -14.505 -36.917 -21.650 1.00 40.02 414 VAL B N 1
ATOM 1552 C CA . VAL B 1 74 ? -15.406 -35.787 -21.825 1.00 39.93 414 VAL B CA 1
ATOM 1553 C C . VAL B 1 74 ? -15.759 -35.189 -20.464 1.00 40.86 414 VAL B C 1
ATOM 1554 O O . VAL B 1 74 ? -15.823 -35.901 -19.459 1.00 40.55 414 VAL B O 1
ATOM 1558 N N . LEU B 1 75 ? -15.971 -33.879 -20.427 1.00 37.18 415 LEU B N 1
ATOM 1559 C CA . LEU B 1 75 ? -16.383 -33.222 -19.193 1.00 37.70 415 LEU B CA 1
ATOM 1560 C C . LEU B 1 75 ? -17.852 -33.509 -18.907 1.00 39.98 415 LEU B C 1
ATOM 1561 O O . LEU B 1 75 ? -18.660 -33.625 -19.833 1.00 40.51 415 LEU B O 1
ATOM 1566 N N . PRO B 1 76 ? -18.205 -33.639 -17.619 1.00 36.00 416 PRO B N 1
ATOM 1567 C CA . PRO B 1 76 ? -19.575 -34.009 -17.254 1.00 40.49 416 PRO B CA 1
ATOM 1568 C C . PRO B 1 76 ? -20.543 -32.835 -17.290 1.00 41.16 416 PRO B C 1
ATOM 1569 O O . PRO B 1 76 ? -20.151 -31.702 -17.020 1.00 40.98 416 PRO B O 1
ATOM 1573 N N . LYS B 1 77 ? -21.800 -33.109 -17.626 1.00 39.90 417 LYS B N 1
ATOM 1574 C CA . LYS B 1 77 ? -22.842 -32.109 -17.477 1.00 38.90 417 LYS B CA 1
ATOM 1575 C C . LYS B 1 77 ? -23.192 -32.008 -16.002 1.00 39.68 417 LYS B C 1
ATOM 1576 O O . LYS B 1 77 ? -23.439 -33.023 -15.347 1.00 41.47 417 LYS B O 1
ATOM 1580 N N . VAL B 1 78 ? -23.205 -30.790 -15.476 1.00 41.01 418 VAL B N 1
ATOM 1581 C CA . VAL B 1 78 ? -23.536 -30.581 -14.072 1.00 42.68 418 VAL B CA 1
ATOM 1582 C C . VAL B 1 78 ? -24.632 -29.534 -13.922 1.00 45.10 418 VAL B C 1
ATOM 1583 O O . VAL B 1 78 ? -24.403 -28.349 -14.165 1.00 41.58 418 VAL B O 1
ATOM 1587 N N . GLY B 1 79 ? -25.814 -29.971 -13.499 1.00 50.30 419 GLY B N 1
ATOM 1588 C CA . GLY B 1 79 ? -26.947 -29.072 -13.385 1.00 51.74 419 GLY B CA 1
ATOM 1589 C C . GLY B 1 79 ? -27.250 -28.436 -14.724 1.00 53.65 419 GLY B C 1
ATOM 1590 O O . GLY B 1 79 ? -27.409 -29.132 -15.726 1.00 53.11 419 GLY B O 1
ATOM 1591 N N . ARG B 1 80 ? -27.312 -27.108 -14.746 1.00 56.80 420 ARG B N 1
ATOM 1592 C CA . ARG B 1 80 ? -27.597 -26.378 -15.975 1.00 57.62 420 ARG B CA 1
ATOM 1593 C C . ARG B 1 80 ? -26.317 -25.864 -16.626 1.00 55.32 420 ARG B C 1
ATOM 1594 O O . ARG B 1 80 ? -26.309 -24.792 -17.232 1.00 53.48 420 ARG B O 1
ATOM 1596 N N . SER B 1 81 ? -25.235 -26.629 -16.496 1.00 55.26 421 SER B N 1
ATOM 1597 C CA . SER B 1 81 ? -23.957 -26.236 -17.075 1.00 48.10 421 SER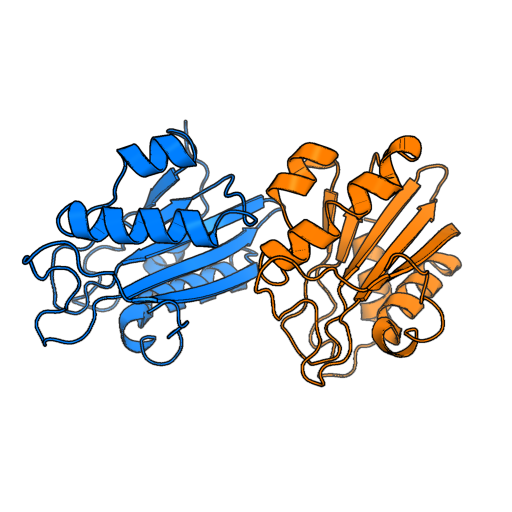 B CA 1
ATOM 1598 C C . SER B 1 81 ? -24.035 -26.169 -18.601 1.00 47.24 421 SER B C 1
ATOM 1599 O O . SER B 1 81 ? -24.833 -26.873 -19.232 1.00 47.21 421 SER B O 1
ATOM 1602 N N . ARG B 1 82 ? -23.206 -25.310 -19.184 1.00 45.19 422 ARG B N 1
ATOM 1603 C CA . ARG B 1 82 ? -23.105 -25.193 -20.633 1.00 49.08 422 ARG B CA 1
ATOM 1604 C C . ARG B 1 82 ? -21.677 -25.445 -21.110 1.00 45.28 422 ARG B C 1
ATOM 1605 O O . ARG B 1 82 ? -21.459 -25.893 -22.236 1.00 47.65 422 ARG B O 1
ATOM 1607 N N . LEU B 1 83 ? -20.709 -25.170 -20.240 1.00 38.30 423 LEU B N 1
ATOM 1608 C CA . LEU B 1 83 ? -19.296 -25.208 -20.616 1.00 41.81 423 LEU B CA 1
ATOM 1609 C C . LEU B 1 83 ? -18.690 -26.614 -20.652 1.00 40.21 423 LEU B C 1
ATOM 1610 O O . LEU B 1 83 ? -17.509 -26.776 -20.958 1.00 38.19 423 LEU B O 1
ATOM 1615 N N . HIS B 1 84 ? -19.489 -27.630 -20.347 1.00 39.33 424 HIS B N 1
ATOM 1616 C CA . HIS B 1 84 ? -19.054 -29.002 -20.579 1.00 41.67 424 HIS B CA 1
ATOM 1617 C C . HIS B 1 84 ? -19.065 -29.295 -22.085 1.00 42.82 424 HIS B C 1
ATOM 1618 O O . HIS B 1 84 ? -18.532 -30.310 -22.543 1.00 40.00 424 HIS B O 1
ATOM 1625 N N . LEU B 1 85 ? -19.693 -28.406 -22.849 1.00 39.14 425 LEU B N 1
ATOM 1626 C CA . LEU B 1 85 ? -19.676 -28.498 -24.302 1.00 41.07 425 LEU B CA 1
ATOM 1627 C C . LEU B 1 85 ? -18.812 -27.396 -24.905 1.00 48.81 425 LEU B C 1
ATOM 1628 O O . LEU B 1 85 ? -18.632 -26.339 -24.305 1.00 44.80 425 LEU B O 1
ATOM 1633 N N . CYS B 1 86 ? -18.284 -27.647 -26.097 1.00 45.46 426 CYS B N 1
ATOM 1634 C CA . CYS B 1 86 ? -17.648 -26.602 -26.893 1.00 48.84 426 CYS B CA 1
ATOM 1635 C C . CYS B 1 86 ? -18.715 -25.741 -27.564 1.00 53.13 426 CYS B C 1
ATOM 1636 O O . CYS B 1 86 ? -19.905 -26.061 -27.508 1.00 54.21 426 CYS B O 1
ATOM 1639 N N . LYS B 1 87 ? -18.288 -24.659 -28.205 1.00 53.86 427 LYS B N 1
ATOM 1640 C CA . LYS B 1 87 ? -19.211 -23.762 -28.900 1.00 59.13 427 LYS B CA 1
ATOM 1641 C C . LYS B 1 87 ? -20.030 -24.477 -29.970 1.00 63.16 427 LYS B C 1
ATOM 1642 O O . LYS B 1 87 ? -21.206 -24.174 -30.162 1.00 65.13 427 LYS B O 1
ATOM 1644 N N . ASP B 1 88 ? -19.412 -25.434 -30.660 1.00 63.06 428 ASP B N 1
ATOM 1645 C CA . ASP B 1 88 ? -20.080 -26.126 -31.760 1.00 63.76 428 ASP B CA 1
ATOM 1646 C C . ASP B 1 88 ? -20.99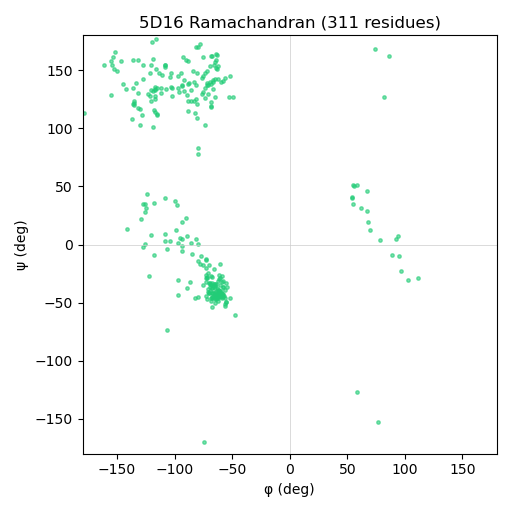7 -27.247 -31.272 1.00 61.02 428 ASP B C 1
ATOM 1647 O O . ASP B 1 88 ? -21.568 -27.987 -32.073 1.00 61.71 428 ASP B O 1
ATOM 1652 N N . GLY B 1 89 ? -21.137 -27.369 -29.957 1.00 57.44 429 GLY B N 1
ATOM 1653 C CA . GLY B 1 89 ? -22.030 -28.358 -29.387 1.00 57.28 429 GLY B CA 1
ATOM 1654 C C . GLY B 1 89 ? -21.358 -29.694 -29.155 1.00 55.66 429 GLY B C 1
ATOM 1655 O O . GLY B 1 89 ? -21.935 -30.586 -28.535 1.00 48.94 429 GLY B O 1
ATOM 1656 N N . SER B 1 90 ? -20.137 -29.839 -29.659 1.00 53.18 430 SER B N 1
ATOM 1657 C CA . SER B 1 90 ? -19.354 -31.035 -29.386 1.00 50.65 430 SER B CA 1
ATOM 1658 C C . SER B 1 90 ? -18.903 -30.992 -27.930 1.00 51.17 430 SER B C 1
ATOM 1659 O O . SER B 1 90 ? -18.724 -29.909 -27.367 1.00 47.71 430 SER B O 1
ATOM 1662 N N . PRO B 1 91 ? -18.747 -32.166 -27.304 1.00 48.55 431 PRO B N 1
ATOM 1663 C CA . PRO B 1 91 ? -18.316 -32.189 -25.906 1.00 44.02 431 PRO B CA 1
ATOM 1664 C C . PRO B 1 91 ? -16.912 -31.630 -25.739 1.00 42.40 431 PRO B C 1
ATOM 1665 O O . PRO B 1 91 ? -16.054 -31.830 -26.602 1.00 44.93 431 PRO B O 1
ATOM 1669 N N . ARG B 1 92 ? -16.706 -30.910 -24.644 1.00 38.87 432 ARG B N 1
ATOM 1670 C CA . ARG B 1 92 ? -15.380 -30.446 -24.257 1.00 37.51 432 ARG B CA 1
ATOM 1671 C C . ARG B 1 92 ? -14.709 -31.526 -23.419 1.00 39.45 432 ARG B C 1
ATOM 1672 O O . ARG B 1 92 ? -15.351 -32.157 -22.572 1.00 36.48 432 ARG B O 1
ATOM 1680 N N . VAL B 1 93 ? -13.418 -31.746 -23.651 1.00 38.92 433 VAL B N 1
ATOM 1681 C CA . VAL B 1 93 ? -12.716 -32.823 -22.966 1.00 34.72 433 VAL B CA 1
ATOM 1682 C C . VAL B 1 93 ? -11.601 -32.325 -22.058 1.00 37.84 433 VAL B C 1
ATOM 1683 O O . VAL B 1 93 ? -11.317 -31.128 -21.984 1.00 35.47 433 VAL B O 1
ATOM 1687 N N . ILE B 1 94 ? -10.983 -33.269 -21.362 1.00 32.86 434 ILE B N 1
ATOM 1688 C CA . ILE B 1 94 ? -9.871 -32.986 -20.474 1.00 35.64 434 ILE B CA 1
ATOM 1689 C C . ILE B 1 94 ? -8.924 -34.173 -20.566 1.00 36.09 434 ILE B C 1
ATOM 1690 O O . ILE B 1 94 ? -9.364 -35.325 -20.618 1.00 35.50 434 ILE B O 1
ATOM 1695 N N . LYS B 1 95 ? -7.626 -33.895 -20.619 1.00 35.46 435 LYS B N 1
ATOM 1696 C CA . LYS B 1 95 ? -6.643 -34.953 -20.773 1.00 36.94 435 LYS B CA 1
ATOM 1697 C C . LYS B 1 95 ? -5.827 -35.102 -19.507 1.00 36.02 435 LYS B C 1
ATOM 1698 O O . LYS B 1 95 ? -5.395 -34.111 -18.921 1.00 39.37 435 LYS B O 1
ATOM 1704 N N . ALA B 1 96 ? -5.634 -36.347 -19.084 1.00 36.45 436 ALA B N 1
ATOM 1705 C CA . ALA B 1 96 ? -4.787 -36.648 -17.939 1.00 36.06 436 ALA B CA 1
ATOM 1706 C C . ALA B 1 96 ? -3.601 -37.488 -18.394 1.00 38.10 436 ALA B C 1
ATOM 1707 O O . ALA B 1 96 ? -3.759 -38.450 -19.146 1.00 38.75 436 ALA B O 1
ATOM 1709 N N . VAL B 1 97 ? -2.407 -37.115 -17.949 1.00 39.48 437 VAL B N 1
ATOM 1710 C CA . VAL B 1 97 ? -1.203 -37.836 -18.334 1.00 39.51 437 VAL B CA 1
ATOM 1711 C C . VAL B 1 97 ? -0.373 -38.186 -17.108 1.00 39.89 437 VAL B C 1
ATOM 1712 O O . VAL B 1 97 ? 0.103 -37.300 -16.399 1.00 38.32 437 VAL B O 1
ATOM 1716 N N . GLY B 1 98 ? -0.214 -39.480 -16.856 1.00 41.29 438 GLY B N 1
ATOM 1717 C CA . GLY B 1 98 ? 0.673 -39.943 -15.807 1.00 40.34 438 GLY B CA 1
ATOM 1718 C C . GLY B 1 98 ? 2.101 -39.950 -16.316 1.00 46.00 438 GLY B C 1
ATOM 1719 O O . GLY B 1 98 ? 2.393 -40.547 -17.354 1.00 48.52 438 GLY B O 1
ATOM 1720 N N . VAL B 1 99 ? 2.992 -39.276 -15.594 1.00 46.77 439 VAL B N 1
ATOM 1721 C CA . VAL B 1 99 ? 4.387 -39.166 -16.007 1.00 47.68 439 VAL B CA 1
ATOM 1722 C C . VAL B 1 99 ? 5.329 -39.583 -14.880 1.00 50.62 439 VAL B C 1
ATOM 1723 O O . VAL B 1 99 ? 5.072 -39.303 -13.712 1.00 46.94 439 VAL B O 1
ATOM 1727 N N . GLN B 1 100 ? 6.418 -40.255 -15.240 1.00 57.18 440 GLN B N 1
ATOM 1728 C CA . GLN B 1 100 ? 7.437 -40.643 -14.270 1.00 62.29 440 GLN B CA 1
ATOM 1729 C C . GLN B 1 100 ? 8.804 -40.102 -14.671 1.00 61.46 440 GLN B C 1
ATOM 1730 O O . GLN B 1 100 ? 9.236 -40.286 -15.812 1.00 53.40 440 GLN B O 1
ATOM 1736 N N . ARG B 1 101 ? 9.466 -39.438 -13.721 1.00 66.84 441 ARG B N 1
ATOM 1737 C CA . ARG B 1 101 ? 10.814 -38.887 -13.888 1.00 72.99 441 ARG B CA 1
ATOM 1738 C C . ARG B 1 101 ? 11.292 -38.223 -12.596 1.00 76.20 441 ARG B C 1
ATOM 1739 O O . ARG B 1 101 ? 10.735 -37.208 -12.177 1.00 78.06 441 ARG B O 1
ATOM 1747 N N . ASN B 1 102 ? 12.306 -38.791 -11.952 1.00 79.94 442 ASN B N 1
ATOM 1748 C CA . ASN B 1 102 ? 12.898 -40.063 -12.344 1.00 80.82 442 ASN B CA 1
ATOM 1749 C C . ASN B 1 102 ? 12.730 -41.054 -11.203 1.00 79.91 442 ASN B C 1
ATOM 1750 O O . ASN B 1 102 ? 13.464 -41.008 -10.218 1.00 80.19 442 ASN B O 1
ATOM 1752 N N . GLY B 1 103 ? 11.747 -41.937 -11.332 1.00 81.89 443 GLY B N 1
ATOM 1753 C CA . GLY B 1 103 ? 11.363 -42.811 -10.240 1.00 84.41 443 GLY B CA 1
ATOM 1754 C C . GLY B 1 103 ? 10.178 -42.225 -9.494 1.00 83.91 443 GLY B C 1
ATOM 1755 O O . GLY B 1 103 ? 9.432 -42.943 -8.825 1.00 85.61 443 GLY B O 1
ATOM 1756 N N . SER B 1 104 ? 10.006 -40.911 -9.615 1.00 79.19 444 SER B N 1
ATOM 1757 C CA . SER B 1 104 ? 8.890 -40.217 -8.985 1.00 72.16 444 SER B CA 1
ATOM 1758 C C . SER B 1 104 ? 7.813 -39.886 -10.010 1.00 61.08 444 SER B C 1
ATOM 1759 O O . SER B 1 104 ? 8.108 -39.626 -11.176 1.00 60.58 444 SER B O 1
ATOM 1762 N N . GLU B 1 105 ? 6.562 -39.893 -9.566 1.00 50.72 445 GLU B N 1
ATOM 1763 C CA . GLU B 1 105 ? 5.435 -39.726 -10.474 1.00 45.54 445 GLU B CA 1
ATOM 1764 C C . GLU B 1 105 ? 4.763 -38.371 -10.327 1.00 45.30 445 GLU B C 1
ATOM 1765 O O . GLU B 1 105 ? 4.802 -37.759 -9.263 1.00 44.71 445 GLU B O 1
ATOM 1771 N N . PHE B 1 106 ? 4.143 -37.915 -11.411 1.00 44.98 446 PHE B N 1
ATOM 1772 C CA . PHE B 1 106 ? 3.268 -36.755 -11.369 1.00 38.68 446 PHE B CA 1
ATOM 1773 C C . PHE B 1 106 ? 2.271 -36.841 -12.508 1.00 40.36 446 PHE B C 1
ATOM 1774 O O . PHE B 1 106 ? 2.513 -37.539 -13.496 1.00 42.30 446 PHE B O 1
ATOM 1782 N N . VAL B 1 107 ? 1.153 -36.137 -12.363 1.00 36.54 447 VAL B N 1
ATOM 1783 C CA . VAL B 1 107 ? 0.081 -36.175 -13.358 1.00 34.72 447 VAL B CA 1
ATOM 1784 C C . VAL B 1 107 ? -0.169 -34.793 -13.947 1.00 33.90 447 VAL B C 1
ATOM 1785 O O . VAL B 1 107 ? -0.292 -33.810 -13.219 1.00 34.41 447 VAL B O 1
ATOM 1789 N N . LEU B 1 108 ? -0.241 -34.716 -15.272 1.00 35.30 448 LEU B N 1
ATOM 1790 C CA . LEU B 1 108 ? -0.589 -33.466 -15.931 1.00 33.64 448 LEU B CA 1
ATOM 1791 C C . LEU B 1 108 ? -2.076 -33.448 -16.280 1.00 32.54 448 LEU B C 1
ATOM 1792 O O . LEU B 1 108 ? -2.611 -34.436 -16.782 1.00 37.48 448 LEU B O 1
ATOM 1797 N N . LEU B 1 109 ? -2.741 -32.333 -15.999 1.00 31.67 449 LEU B N 1
ATOM 1798 C CA . LEU B 1 109 ? -4.124 -32.140 -16.435 1.00 33.36 449 LEU B CA 1
ATOM 1799 C C . LEU B 1 109 ? -4.205 -30.965 -17.402 1.00 34.20 449 LEU B C 1
ATOM 1800 O O . LEU B 1 109 ? -3.650 -2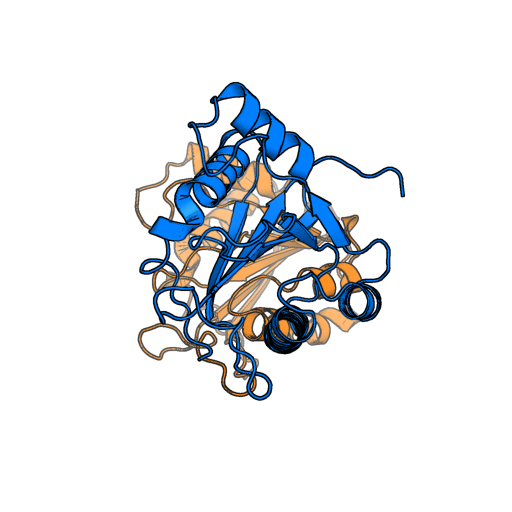9.894 -17.139 1.00 36.65 449 LEU B O 1
ATOM 1805 N N . GLU B 1 110 ? -4.898 -31.167 -18.519 1.00 35.23 450 GLU B N 1
ATOM 1806 C CA . GLU B 1 110 ? -5.025 -30.138 -19.539 1.00 34.78 450 GLU B CA 1
ATOM 1807 C C . GLU B 1 110 ? -6.463 -30.051 -20.046 1.00 34.08 450 GLU B C 1
ATOM 1808 O O . GLU B 1 110 ? -7.000 -31.036 -20.556 1.00 33.98 450 GLU B O 1
ATOM 1814 N N . VAL B 1 111 ? -7.082 -28.880 -19.909 1.00 34.34 451 VAL B N 1
ATOM 1815 C CA . VAL B 1 111 ? -8.460 -28.700 -20.361 1.00 32.38 451 VAL B CA 1
ATOM 1816 C C . VAL B 1 111 ? -8.525 -28.186 -21.802 1.00 37.09 451 VAL B C 1
ATOM 1817 O O . VAL B 1 111 ? -7.835 -27.238 -22.181 1.00 36.95 451 VAL B O 1
ATOM 1821 N N . ASP B 1 112 ? -9.367 -28.835 -22.601 1.00 34.56 452 ASP B N 1
ATOM 1822 C CA . ASP B 1 112 ? -9.554 -28.493 -24.000 1.00 37.13 452 ASP B CA 1
ATOM 1823 C C . ASP B 1 112 ? -10.248 -27.136 -24.183 1.00 40.25 452 ASP B C 1
ATOM 1824 O O . ASP B 1 112 ? -11.387 -26.934 -23.753 1.00 42.14 452 ASP B O 1
ATOM 1829 N N . VAL B 1 113 ? -9.542 -26.211 -24.826 1.00 39.84 453 VAL B N 1
ATOM 1830 C CA . VAL B 1 113 ? -10.094 -24.903 -25.155 1.00 42.37 453 VAL B CA 1
ATOM 1831 C C . VAL B 1 113 ? -9.973 -24.670 -26.659 1.00 46.96 453 VAL B C 1
ATOM 1832 O O . VAL B 1 113 ? -9.593 -23.581 -27.108 1.00 49.03 453 VAL B O 1
ATOM 1836 N N . SER B 1 114 ? -10.302 -25.705 -27.428 1.00 44.19 454 SER B N 1
ATOM 1837 C CA . SER B 1 114 ? -10.178 -25.666 -28.882 1.00 48.12 454 SER B CA 1
ATOM 1838 C C . SER B 1 114 ? -11.134 -24.661 -29.507 1.00 50.14 454 SER B C 1
ATOM 1839 O O . SER B 1 114 ? -10.918 -24.213 -30.634 1.00 55.51 454 SER B O 1
ATOM 1842 N N . ASP B 1 115 ? -12.188 -24.305 -28.779 1.00 49.83 455 ASP B N 1
ATOM 1843 C CA . ASP B 1 115 ? -13.177 -23.367 -29.302 1.00 55.95 455 ASP B CA 1
ATOM 1844 C C . ASP B 1 115 ? -12.823 -21.917 -28.974 1.00 56.75 455 ASP B C 1
ATOM 1845 O O . ASP B 1 115 ? -13.614 -21.008 -29.223 1.00 58.02 455 ASP B O 1
ATOM 1850 N N . GLY B 1 116 ? -11.637 -21.702 -28.412 1.00 53.38 456 GLY B N 1
ATOM 1851 C CA . GLY B 1 116 ? -11.140 -20.354 -28.202 1.00 55.19 456 GLY B CA 1
ATOM 1852 C C . GLY B 1 116 ? -11.456 -19.734 -26.852 1.00 55.17 456 GLY B C 1
ATOM 1853 O O . GLY B 1 116 ? -11.153 -18.564 -26.621 1.00 57.31 456 GLY B O 1
ATOM 1854 N N . VAL B 1 117 ? -12.071 -20.505 -25.961 1.00 52.57 457 VAL B N 1
ATOM 1855 C CA . VAL B 1 117 ? -12.318 -20.042 -24.601 1.00 53.27 457 VAL B CA 1
ATOM 1856 C C . VAL B 1 117 ? -10.970 -19.790 -23.916 1.00 52.01 457 VAL B C 1
ATOM 1857 O O . VAL B 1 117 ? -9.970 -20.412 -24.273 1.00 55.61 457 VAL B O 1
ATOM 1861 N N . LYS B 1 118 ? -10.940 -18.854 -22.970 1.00 52.30 458 LYS B N 1
ATOM 1862 C CA . LYS B 1 118 ? -9.721 -18.506 -22.244 1.00 50.95 458 LYS B CA 1
ATOM 1863 C C . LYS B 1 118 ? -9.002 -19.739 -21.699 1.00 48.06 458 LYS B C 1
ATOM 1864 O O . LYS B 1 118 ? -9.600 -20.566 -21.011 1.00 48.33 458 LYS B O 1
ATOM 1867 N N . MET B 1 119 ? -7.718 -19.856 -22.025 1.00 43.53 459 MET B N 1
ATOM 1868 C CA . MET B 1 119 ? -6.915 -21.001 -21.618 1.00 43.78 459 MET B CA 1
ATOM 1869 C C . MET B 1 119 ? -6.797 -21.129 -20.103 1.00 42.27 459 MET B C 1
ATOM 1870 O O . MET B 1 119 ? -6.717 -20.132 -19.395 1.00 39.36 459 MET B O 1
ATOM 1875 N N . LEU B 1 120 ? -6.811 -22.366 -19.618 1.00 39.56 460 LEU B N 1
ATOM 1876 C CA . LEU B 1 120 ? -6.468 -22.654 -18.233 1.00 37.36 460 LEU B CA 1
ATOM 1877 C C . LEU B 1 120 ? -4.993 -22.987 -18.162 1.00 38.53 460 LEU B C 1
ATOM 1878 O O . LEU B 1 120 ? -4.380 -23.313 -19.176 1.00 39.36 460 LEU B O 1
ATOM 1883 N N . SER B 1 121 ? -4.424 -22.907 -16.964 1.00 38.29 461 SER B N 1
ATOM 1884 C CA . SER B 1 121 ? -3.077 -23.399 -16.741 1.00 38.70 461 SER B CA 1
ATOM 1885 C C . SER B 1 121 ? -3.040 -24.907 -16.963 1.00 39.84 461 SER B C 1
ATOM 1886 O O . SER B 1 121 ? -4.070 -25.574 -16.907 1.00 35.18 461 SER B O 1
ATOM 1889 N N . THR B 1 122 ? -1.855 -25.443 -17.223 1.00 37.80 462 THR B N 1
ATOM 1890 C CA . THR B 1 122 ? -1.660 -26.885 -17.156 1.00 36.58 462 THR B CA 1
ATOM 1891 C C . THR B 1 122 ? -1.336 -27.250 -15.714 1.00 37.07 462 THR B C 1
ATOM 1892 O O . THR B 1 122 ? -0.401 -26.693 -15.136 1.00 37.16 462 THR B O 1
ATOM 1896 N N . LYS B 1 123 ? -2.116 -28.152 -15.123 1.00 36.25 463 LYS B N 1
ATOM 1897 C CA . LYS B 1 123 ? -1.871 -28.559 -13.739 1.00 36.59 463 LYS B CA 1
ATOM 1898 C C . LYS B 1 123 ? -0.801 -29.634 -13.640 1.00 38.12 463 LYS B C 1
ATOM 1899 O O . LYS B 1 123 ? -0.752 -30.565 -14.449 1.00 34.54 463 LYS B O 1
ATOM 1905 N N . VAL B 1 124 ? 0.049 -29.493 -12.630 1.00 37.06 464 VAL B N 1
ATOM 1906 C CA . VAL B 1 124 ? 1.024 -30.511 -12.276 1.00 39.71 464 VAL B CA 1
ATOM 1907 C C . VAL B 1 124 ? 0.686 -31.040 -10.890 1.00 37.52 464 VAL B C 1
ATOM 1908 O O . VAL B 1 124 ? 0.816 -30.323 -9.898 1.00 36.64 464 VAL B O 1
ATOM 1912 N N . LEU B 1 125 ? 0.245 -32.291 -10.829 1.00 34.79 465 LEU B N 1
ATOM 1913 C CA . LEU B 1 125 ? -0.136 -32.906 -9.569 1.00 34.68 465 LEU B CA 1
ATOM 1914 C C . LEU B 1 125 ? 0.959 -33.832 -9.068 1.00 38.56 465 LEU B C 1
ATOM 1915 O O . LEU B 1 125 ? 1.418 -34.706 -9.798 1.00 42.27 465 LEU B O 1
ATOM 1920 N N . SER B 1 126 ? 1.369 -33.643 -7.821 1.00 39.22 466 SER B N 1
ATOM 1921 C CA . SER B 1 126 ? 2.338 -34.536 -7.207 1.00 38.78 466 SER B CA 1
ATOM 1922 C C . SER B 1 126 ? 1.712 -35.210 -5.988 1.00 42.12 466 SER B C 1
ATOM 1923 O O . SER B 1 126 ? 0.709 -34.732 -5.450 1.00 40.96 466 SER B O 1
ATOM 1926 N N . GLY B 1 127 ? 2.293 -36.330 -5.567 1.00 42.50 467 GLY B N 1
ATOM 1927 C CA . GLY B 1 127 ? 1.741 -37.107 -4.472 1.00 43.74 467 GLY B CA 1
ATOM 1928 C C . GLY B 1 127 ? 0.349 -37.665 -4.740 1.00 42.93 467 GLY B C 1
ATOM 1929 O O . GLY B 1 127 ? -0.447 -37.823 -3.815 1.00 45.66 467 GLY B O 1
ATOM 1930 N N . VAL B 1 128 ? 0.059 -37.973 -6.003 1.00 40.17 468 VAL B N 1
ATOM 1931 C CA . VAL B 1 128 ? -1.253 -38.500 -6.396 1.00 36.30 468 VAL B CA 1
ATOM 1932 C C . VAL B 1 128 ? -1.426 -39.965 -5.994 1.00 37.02 468 VAL B C 1
ATOM 1933 O O . VAL B 1 128 ? -0.551 -40.793 -6.251 1.00 38.72 468 VAL B O 1
ATOM 1937 N N . ASP B 1 129 ? -2.556 -40.273 -5.360 1.00 36.46 469 ASP B N 1
ATOM 1938 C CA . ASP B 1 129 ? -2.828 -41.619 -4.860 1.00 41.90 469 ASP B CA 1
ATOM 1939 C C . ASP B 1 129 ? -3.500 -42.455 -5.943 1.00 41.64 469 ASP B C 1
ATOM 1940 O O . ASP B 1 129 ? -4.625 -42.165 -6.359 1.00 40.42 469 ASP B O 1
ATOM 1945 N N . SER B 1 130 ? -2.804 -43.499 -6.386 1.00 40.29 470 SER B N 1
ATOM 1946 C CA . SER B 1 130 ? -3.247 -44.333 -7.499 1.00 45.00 470 SER B CA 1
ATOM 1947 C C . SER B 1 130 ? -4.580 -45.020 -7.245 1.00 46.25 470 SER B C 1
ATOM 1948 O O . SER B 1 130 ? -5.380 -45.223 -8.158 1.00 46.34 470 SER B O 1
ATOM 1951 N N . GLU B 1 131 ? -4.809 -45.393 -5.997 1.00 47.97 471 GLU B N 1
ATOM 1952 C CA . GLU B 1 131 ? -5.984 -46.179 -5.663 1.00 53.00 471 GLU B CA 1
ATOM 1953 C C . GLU B 1 131 ? -7.265 -45.363 -5.750 1.00 47.84 471 GLU B C 1
ATOM 1954 O O . GLU B 1 131 ? -8.342 -45.892 -6.042 1.00 46.85 471 GLU B O 1
ATOM 1960 N N . THR B 1 132 ? -7.139 -44.063 -5.511 1.00 37.09 472 THR B N 1
ATOM 1961 C CA . THR B 1 132 ? -8.304 -43.188 -5.488 1.00 35.35 472 THR B CA 1
ATOM 1962 C C . THR B 1 132 ? -8.360 -42.275 -6.705 1.00 33.87 472 THR B C 1
ATOM 1963 O O . THR B 1 132 ? -9.266 -41.447 -6.809 1.00 34.71 472 THR B O 1
ATOM 1967 N N . TRP B 1 133 ? -7.412 -42.436 -7.629 1.00 34.30 473 TRP B N 1
ATOM 1968 C CA . TRP B 1 133 ? -7.296 -41.518 -8.765 1.00 33.17 473 TRP B CA 1
ATOM 1969 C C . TRP B 1 133 ? -8.556 -41.457 -9.619 1.00 33.86 473 TRP B C 1
ATOM 1970 O O . TRP B 1 133 ? -8.980 -40.371 -9.995 1.00 31.33 473 TRP B O 1
ATOM 1981 N N . ARG B 1 134 ? -9.148 -42.606 -9.931 1.00 36.43 474 ARG B N 1
ATOM 1982 C CA . ARG B 1 134 ? -10.333 -42.604 -10.786 1.00 32.92 474 ARG B CA 1
ATOM 1983 C C . ARG B 1 134 ? -11.415 -41.702 -10.207 1.00 31.81 474 ARG B C 1
ATOM 1984 O O . ARG B 1 134 ? -11.954 -40.839 -10.906 1.00 32.28 474 ARG B O 1
ATOM 1992 N N . ASN B 1 135 ? -11.713 -41.876 -8.922 1.00 36.10 475 ASN B N 1
ATOM 1993 C CA . ASN B 1 135 ? -12.735 -41.054 -8.276 1.00 35.90 475 ASN B CA 1
ATOM 1994 C C . ASN B 1 135 ? -12.298 -39.605 -8.074 1.00 35.48 475 ASN B C 1
ATOM 1995 O O . ASN B 1 135 ? -13.106 -38.689 -8.233 1.00 33.49 475 ASN B O 1
ATOM 2000 N N . ASP B 1 136 ? -11.032 -39.386 -7.723 1.00 31.55 476 ASP B N 1
ATOM 2001 C CA . ASP B 1 136 ? -10.537 -38.021 -7.579 1.00 31.94 476 ASP B CA 1
ATOM 2002 C C . ASP B 1 136 ? -10.611 -37.281 -8.919 1.00 32.18 476 ASP B C 1
ATOM 2003 O O . ASP B 1 136 ? -10.981 -36.109 -8.967 1.00 28.93 476 ASP B O 1
ATOM 2008 N N . PHE B 1 137 ? -10.291 -37.986 -10.003 1.00 31.06 477 PHE B N 1
ATOM 2009 C CA . PHE B 1 137 ? -10.338 -37.413 -11.344 1.00 33.64 477 PHE B CA 1
ATOM 2010 C C . PHE B 1 137 ? -11.788 -37.040 -11.685 1.00 33.42 477 PHE B C 1
ATOM 2011 O O . PHE B 1 137 ? -12.049 -35.972 -12.252 1.00 34.51 477 PHE B O 1
ATOM 2019 N N . GLU B 1 138 ? -12.730 -37.901 -11.312 1.00 30.21 478 GLU B N 1
ATOM 2020 C CA . GLU B 1 138 ? -14.141 -37.596 -11.547 1.00 34.51 478 GLU B CA 1
ATOM 2021 C C . GLU B 1 138 ? -14.552 -36.333 -10.791 1.00 34.37 478 GLU B C 1
ATOM 2022 O O . GLU B 1 138 ? -15.233 -35.467 -11.344 1.00 34.50 478 GLU B O 1
ATOM 2028 N N . LYS B 1 139 ? -14.124 -36.210 -9.537 1.00 30.75 479 LYS B N 1
ATOM 2029 C CA A LYS B 1 139 ? -14.444 -35.025 -8.740 0.78 30.40 479 LYS B CA 1
ATOM 2030 C CA B LYS B 1 139 ? -14.462 -35.027 -8.754 0.22 31.42 479 LYS B CA 1
ATOM 2031 C C . LYS B 1 139 ? -13.839 -33.769 -9.357 1.00 33.30 479 LYS B C 1
ATOM 2032 O O . LYS B 1 139 ? -14.461 -32.707 -9.363 1.00 33.00 479 LYS B O 1
ATOM 2043 N N . ILE B 1 140 ? -12.618 -33.893 -9.875 1.00 29.58 480 ILE B N 1
ATOM 2044 C CA . ILE B 1 140 ? -11.940 -32.769 -10.515 1.00 28.81 480 ILE B CA 1
ATOM 2045 C C . ILE B 1 140 ? -12.701 -32.308 -11.769 1.00 31.16 480 ILE B C 1
ATOM 2046 O O . ILE B 1 140 ? -12.902 -31.107 -11.967 1.00 29.85 480 ILE B O 1
ATOM 2051 N N . ARG B 1 141 ? -13.123 -33.259 -12.603 1.00 31.65 481 ARG B N 1
ATOM 2052 C CA . ARG B 1 141 ? -13.873 -32.936 -13.822 1.00 32.24 481 ARG B CA 1
ATOM 2053 C C . ARG B 1 141 ? -15.183 -32.217 -13.497 1.00 34.79 481 ARG B C 1
ATOM 2054 O O . ARG B 1 141 ? -15.549 -31.244 -14.154 1.00 32.85 481 ARG B O 1
ATOM 2062 N N . ARG B 1 142 ? -15.888 -32.720 -12.489 1.00 31.03 482 ARG B N 1
ATOM 2063 C CA . ARG B 1 142 ? -17.097 -32.077 -11.981 1.00 32.33 482 ARG B CA 1
ATOM 2064 C C . ARG B 1 142 ? -16.791 -30.658 -11.503 1.00 33.03 482 ARG B C 1
ATOM 2065 O O . ARG B 1 142 ? -17.520 -29.719 -11.805 1.00 31.53 482 ARG B O 1
ATOM 2073 N N . GLY B 1 143 ? -15.697 -30.515 -10.762 1.00 30.38 483 GLY B N 1
ATOM 2074 C CA . GLY B 1 143 ? -15.295 -29.225 -10.234 1.00 29.64 483 GLY B CA 1
ATOM 2075 C C . GLY B 1 143 ? -14.928 -28.227 -11.313 1.00 30.32 483 GLY B C 1
ATOM 2076 O O . GLY B 1 143 ? -15.197 -27.029 -11.175 1.00 32.27 483 GLY B O 1
ATOM 2077 N N . VAL B 1 144 ? -14.312 -28.708 -12.393 1.00 27.31 484 VAL B N 1
ATOM 2078 C CA . VAL B 1 144 ? -13.954 -27.815 -13.490 1.00 27.86 484 VAL B CA 1
ATOM 2079 C C . VAL B 1 144 ? -15.230 -27.220 -14.092 1.00 30.96 484 VAL B C 1
ATOM 2080 O O . VAL B 1 144 ? -15.324 -26.014 -14.323 1.00 29.25 484 VAL B O 1
ATOM 2084 N N . VAL B 1 145 ? -16.224 -28.075 -14.304 1.00 29.85 485 VAL B N 1
ATOM 2085 C CA . VAL B 1 145 ? -17.490 -27.637 -14.882 1.00 31.94 485 VAL B CA 1
ATOM 2086 C C . VAL B 1 145 ? -18.269 -26.726 -13.934 1.00 29.17 485 VAL B C 1
ATOM 2087 O O . VAL B 1 145 ? -18.732 -25.652 -14.335 1.00 31.26 485 VAL B O 1
ATOM 2091 N N . LYS B 1 146 ? -18.410 -27.155 -12.681 1.00 30.22 486 LYS B N 1
ATOM 2092 C CA . LYS B 1 146 ? -19.089 -26.356 -11.658 1.00 34.59 486 LYS B CA 1
ATOM 2093 C C . LYS B 1 146 ? -18.438 -24.991 -11.451 1.00 36.79 486 LYS B C 1
ATOM 2094 O O . LYS B 1 146 ? -19.103 -24.046 -11.027 1.00 37.74 486 LYS B O 1
ATOM 2098 N N . SER B 1 147 ? -17.140 -24.891 -11.734 1.00 35.24 487 SER B N 1
ATOM 2099 C CA . SER B 1 147 ? -16.418 -23.635 -11.554 1.00 34.48 487 SER B CA 1
ATOM 2100 C C . SER B 1 147 ? -16.376 -22.822 -12.849 1.00 35.31 487 SER B C 1
ATOM 2101 O O . SER B 1 147 ? -15.540 -21.934 -13.000 1.00 37.52 487 SER B O 1
ATOM 2104 N N . SER B 1 148 ? -17.284 -23.136 -13.773 1.00 38.26 488 SER B N 1
ATOM 2105 C CA . SER B 1 148 ? -17.389 -22.441 -15.058 1.00 39.65 488 SER B CA 1
ATOM 2106 C C . SER B 1 148 ? -16.082 -22.442 -15.848 1.00 38.00 488 SER B C 1
ATOM 2107 O O . SER B 1 148 ? -15.625 -21.395 -16.310 1.00 39.09 488 SER B O 1
ATOM 2110 N N . LEU B 1 149 ? -15.499 -23.628 -15.994 1.00 37.62 489 LEU B N 1
ATOM 2111 C CA . LEU B 1 149 ? -14.284 -23.852 -16.778 1.00 39.16 489 LEU B CA 1
ATOM 2112 C C . LEU B 1 149 ? -13.082 -23.173 -16.150 1.00 40.03 489 LEU B C 1
ATOM 2113 O O . LEU B 1 149 ? -12.289 -22.509 -16.817 1.00 39.77 489 LEU B O 1
ATOM 2118 N N . ASN B 1 150 ? -12.961 -23.352 -14.842 1.00 39.85 490 ASN B N 1
ATOM 2119 C CA . ASN B 1 150 ? -11.763 -22.976 -14.110 1.00 34.75 490 ASN B CA 1
ATOM 2120 C C . ASN B 1 150 ? -11.365 -24.148 -13.229 1.00 31.76 490 ASN B C 1
ATOM 2121 O O . ASN B 1 150 ? -12.193 -25.011 -12.931 1.00 31.21 490 ASN B O 1
ATOM 2126 N N . TRP B 1 151 ? -10.101 -24.196 -12.815 1.00 33.15 491 TRP B N 1
ATOM 2127 C CA . TRP B 1 151 ? -9.676 -25.275 -11.934 1.00 33.19 491 TRP B CA 1
ATOM 2128 C C . TRP B 1 151 ? -10.349 -25.102 -10.579 1.00 29.30 491 TRP B C 1
ATOM 2129 O O . TRP B 1 151 ? -10.444 -23.983 -10.075 1.00 29.82 491 TRP B O 1
ATOM 2140 N N . PRO B 1 152 ? -10.822 -26.207 -9.988 1.00 29.69 492 PRO B N 1
ATOM 2141 C CA . PRO B 1 152 ? -11.411 -26.160 -8.647 1.00 28.46 492 PRO B CA 1
ATOM 2142 C C . PRO B 1 152 ? -10.321 -26.142 -7.587 1.00 28.95 492 PRO B C 1
ATOM 2143 O O . PRO B 1 152 ? -9.982 -27.188 -7.035 1.00 28.38 492 PRO B O 1
ATOM 2147 N N . ASN B 1 153 ? -9.780 -24.961 -7.316 1.00 29.43 493 ASN B N 1
ATOM 2148 C CA . ASN B 1 153 ? -8.595 -24.848 -6.468 1.00 29.91 493 ASN B CA 1
ATOM 2149 C C . ASN B 1 153 ? -8.781 -25.384 -5.062 1.00 29.70 493 ASN B C 1
ATOM 2150 O O . ASN B 1 153 ? -7.872 -26.007 -4.510 1.00 29.91 493 ASN B O 1
ATOM 2155 N N . SER B 1 154 ? -9.939 -25.130 -4.465 1.00 29.46 494 SER B N 1
ATOM 2156 C CA . SER B 1 154 ? -10.175 -25.596 -3.105 1.00 32.84 494 SER B CA 1
ATOM 2157 C C . SER B 1 154 ? -10.189 -27.117 -3.083 1.00 30.19 494 SER B C 1
ATOM 2158 O O . SER B 1 154 ? -9.694 -27.727 -2.152 1.00 29.00 494 SER B O 1
ATOM 2161 N N . LEU B 1 155 ? -10.747 -27.716 -4.130 1.00 28.20 495 LEU B N 1
ATOM 2162 C CA . LEU B 1 155 ? -10.758 -29.168 -4.257 1.00 35.60 495 LEU B CA 1
ATOM 2163 C C . LEU B 1 155 ? -9.341 -29.729 -4.380 1.00 27.90 495 LEU B C 1
ATOM 2164 O O . LEU B 1 155 ? -9.002 -30.715 -3.725 1.00 27.82 495 LEU B O 1
ATOM 2169 N N . PHE B 1 156 ? -8.521 -29.105 -5.222 1.00 29.64 496 PHE B N 1
ATOM 2170 C CA . PHE B 1 156 ? -7.131 -29.523 -5.365 1.00 30.18 496 PHE B CA 1
ATOM 2171 C C . PHE B 1 156 ? -6.413 -29.424 -4.026 1.00 32.06 496 PHE B C 1
ATOM 2172 O O . PHE B 1 156 ? -5.644 -30.325 -3.661 1.00 32.08 496 PHE B O 1
ATOM 2180 N N . ASP B 1 157 ? -6.661 -28.335 -3.294 1.00 30.84 497 ASP B N 1
ATOM 2181 C CA . ASP B 1 157 ? -6.058 -28.164 -1.963 1.00 32.07 497 ASP B CA 1
ATOM 2182 C C . ASP B 1 157 ? -6.452 -29.297 -1.023 1.00 32.66 497 ASP B C 1
ATOM 2183 O O . ASP B 1 157 ? -5.629 -29.787 -0.260 1.00 33.06 497 ASP B O 1
ATOM 2188 N N . GLN B 1 158 ? -7.722 -29.688 -1.058 1.00 30.64 498 GLN B N 1
ATOM 2189 C CA . GLN B 1 158 ? -8.181 -30.806 -0.239 1.00 34.43 498 GLN B CA 1
ATOM 2190 C C . GLN B 1 158 ? -7.475 -32.097 -0.633 1.00 38.57 498 GLN B C 1
ATOM 2191 O O . GLN B 1 158 ? -6.975 -32.825 0.227 1.00 36.64 498 GLN B O 1
ATOM 2197 N N . LEU B 1 159 ? -7.436 -32.374 -1.933 1.00 34.06 499 LEU B N 1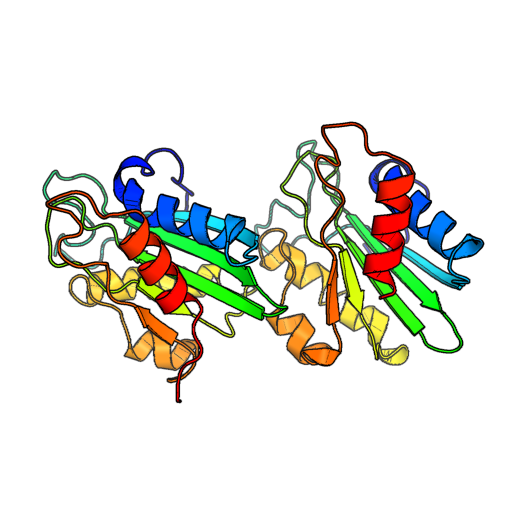
ATOM 2198 C CA . LEU B 1 159 ? -6.858 -33.621 -2.428 1.00 34.56 499 LEU B CA 1
ATOM 2199 C C . LEU B 1 159 ? -5.352 -33.749 -2.205 1.00 37.08 499 LEU B C 1
ATOM 2200 O O . LEU B 1 159 ? -4.867 -34.804 -1.788 1.00 37.55 499 LEU B O 1
ATOM 2205 N N . TYR B 1 160 ? -4.602 -32.691 -2.485 1.00 37.12 500 TYR B N 1
ATOM 2206 C CA . TYR B 1 160 ? -3.148 -32.828 -2.511 1.00 40.18 500 TYR B CA 1
ATOM 2207 C C . TYR B 1 160 ? -2.419 -31.819 -1.640 1.00 41.01 500 TYR B C 1
ATOM 2208 O O . TYR B 1 160 ? -1.193 -31.858 -1.533 1.00 37.71 500 TYR B O 1
ATOM 2217 N N . GLY B 1 161 ? -3.168 -30.920 -1.009 1.00 40.45 501 GLY B N 1
ATOM 2218 C CA . GLY B 1 161 ? -2.563 -29.835 -0.256 1.00 41.51 501 GLY B CA 1
ATOM 2219 C C . GLY B 1 161 ? -1.991 -28.798 -1.203 1.00 43.42 501 GLY B C 1
ATOM 2220 O O . GLY B 1 161 ? -1.895 -29.044 -2.404 1.00 41.14 501 GLY B O 1
ATOM 2221 N N . GLN B 1 162 ? -1.615 -27.638 -0.669 1.00 44.75 502 GLN B N 1
ATOM 2222 C CA . GLN B 1 162 ? -0.997 -26.588 -1.476 1.00 51.58 502 GLN B CA 1
ATOM 2223 C C . GLN B 1 162 ? 0.253 -27.088 -2.205 1.00 54.44 502 GLN B C 1
ATOM 2224 O O . GLN B 1 162 ? 0.483 -26.753 -3.367 1.00 55.70 502 GLN B O 1
ATOM 2230 N N . ASP B 1 163 ? 1.042 -27.910 -1.524 1.00 57.56 503 ASP B N 1
ATOM 2231 C CA . ASP B 1 163 ? 2.301 -28.411 -2.073 1.00 61.68 503 ASP B CA 1
ATOM 2232 C C . ASP B 1 163 ? 2.092 -29.450 -3.166 1.00 58.81 503 ASP B C 1
ATOM 2233 O O . ASP B 1 163 ? 2.990 -29.702 -3.970 1.00 63.86 503 ASP B O 1
ATOM 2238 N N . GLY B 1 164 ? 0.910 -30.056 -3.185 1.00 49.03 504 GLY B N 1
ATOM 2239 C CA . GLY B 1 164 ? 0.660 -31.197 -4.044 1.00 43.12 504 GLY B CA 1
ATOM 2240 C C . GLY B 1 164 ? 0.255 -30.861 -5.464 1.00 40.10 504 GLY B C 1
ATOM 2241 O O . GLY B 1 164 ? 0.175 -31.754 -6.303 1.00 39.87 504 GLY B O 1
ATOM 2242 N N . HIS B 1 165 ? -0.001 -29.584 -5.736 1.00 34.96 505 HIS B N 1
ATOM 2243 C CA . HIS B 1 165 ? -0.411 -29.159 -7.077 1.00 36.41 505 HIS B CA 1
ATOM 2244 C C . HIS B 1 165 ? 0.036 -27.735 -7.419 1.00 39.32 505 HIS B C 1
ATOM 2245 O O . HIS B 1 165 ? 0.173 -26.874 -6.545 1.00 40.21 505 HIS B O 1
ATOM 2252 N N . ARG B 1 166 ? 0.278 -27.500 -8.704 1.00 38.39 506 ARG B N 1
ATOM 2253 C CA . ARG B 1 166 ? 0.629 -26.172 -9.191 1.00 38.24 506 ARG B CA 1
ATOM 2254 C C . ARG B 1 166 ? 0.178 -26.015 -10.630 1.00 41.01 506 ARG B C 1
ATOM 2255 O O . ARG B 1 166 ? -0.173 -26.990 -11.293 1.00 43.27 506 ARG B O 1
ATOM 2263 N N . GLY B 1 167 ? 0.173 -24.777 -11.102 1.00 39.00 507 GLY B N 1
ATOM 2264 C CA . GLY B 1 167 ? -0.206 -24.484 -12.468 1.00 44.89 507 GLY B CA 1
ATOM 2265 C C . GLY B 1 167 ? 0.992 -24.021 -13.265 1.00 47.72 507 GLY B C 1
ATOM 2266 O O . GLY B 1 167 ? 1.899 -23.371 -12.735 1.00 47.35 507 GLY B O 1
ATOM 2267 N N . VAL B 1 168 ? 1.000 -24.379 -14.542 1.00 46.00 508 VAL B N 1
ATOM 2268 C CA . VAL B 1 168 ? 2.004 -23.902 -15.477 1.00 49.12 508 VAL B CA 1
ATOM 2269 C C . VAL B 1 168 ? 1.328 -23.071 -16.561 1.00 52.13 508 VAL B C 1
ATOM 2270 O O . VAL B 1 168 ? 0.395 -23.541 -17.214 1.00 51.72 508 VAL B O 1
ATOM 2274 N N . ASN B 1 169 ? 1.784 -21.835 -16.742 1.00 52.90 509 ASN B N 1
ATOM 2275 C CA . ASN B 1 169 ? 1.228 -20.969 -17.775 1.00 54.66 509 ASN B CA 1
ATOM 2276 C C . ASN B 1 169 ? 1.653 -21.429 -19.161 1.00 56.58 509 ASN B C 1
ATOM 2277 O O . ASN B 1 169 ? 2.800 -21.826 -19.366 1.00 56.13 509 ASN B O 1
ATOM 2282 N N . HIS B 1 170 ? 0.723 -21.380 -20.109 1.00 56.62 510 HIS B N 1
ATOM 2283 C CA . HIS B 1 170 ? 1.021 -21.745 -21.485 1.00 59.92 510 HIS B CA 1
ATOM 2284 C C . HIS B 1 170 ? 1.935 -20.712 -22.134 1.00 65.34 510 HIS B C 1
ATOM 2285 O O . HIS B 1 170 ? 1.944 -19.548 -21.729 1.00 67.03 510 HIS B O 1
ATOM 2292 N N . PRO B 1 171 ? 2.718 -21.141 -23.138 1.00 66.19 511 PRO B N 1
ATOM 2293 C CA . PRO B 1 171 ? 3.520 -20.217 -23.945 1.00 69.24 511 PRO B CA 1
ATOM 2294 C C . PRO B 1 171 ? 2.670 -19.078 -24.498 1.00 71.81 511 PRO B C 1
ATOM 2295 O O . PRO B 1 171 ? 1.495 -19.288 -24.812 1.00 67.27 511 PRO B O 1
ATOM 2299 N N . LYS B 1 172 ? 3.259 -17.890 -24.600 1.00 72.21 512 LYS B N 1
ATOM 2300 C CA . LYS B 1 172 ? 2.535 -16.702 -25.033 1.00 73.00 512 LYS B CA 1
ATOM 2301 C C . LYS B 1 172 ? 1.956 -16.868 -26.432 1.00 74.93 512 LYS B C 1
ATOM 2302 O O . LYS B 1 172 ? 2.592 -17.445 -27.313 1.00 75.19 512 LYS B O 1
ATOM 2304 N N . GLY B 1 173 ? 0.738 -16.371 -26.619 1.00 77.99 513 GLY B N 1
ATOM 2305 C CA . GLY B 1 173 ? 0.103 -16.362 -27.925 1.00 81.87 513 GLY B CA 1
ATOM 2306 C C . GLY B 1 173 ? -0.309 -17.724 -28.449 1.00 82.86 513 GLY B C 1
ATOM 2307 O O . GLY B 1 173 ? -0.642 -17.859 -29.626 1.00 86.24 513 GLY B O 1
ATOM 2308 N N . LEU B 1 174 ? -0.290 -18.734 -27.585 1.00 80.49 514 LEU B N 1
ATOM 2309 C CA . LEU B 1 174 ? -0.683 -20.080 -27.988 1.00 79.60 514 LEU B CA 1
ATOM 2310 C C . LEU B 1 174 ? -2.158 -20.114 -28.372 1.00 83.16 514 LEU B C 1
ATOM 2311 O O . LEU B 1 174 ? -3.019 -19.686 -27.603 1.00 81.38 514 LEU B O 1
ATOM 2316 N N . GLY B 1 175 ? -2.441 -20.624 -29.565 1.00 88.86 515 GLY B N 1
ATOM 2317 C CA . GLY B 1 175 ? -3.795 -20.648 -30.086 1.00 91.27 515 GLY B CA 1
ATOM 2318 C C . GLY B 1 175 ? -3.997 -19.559 -31.122 1.00 95.40 515 GLY B C 1
ATOM 2319 O O . GLY B 1 175 ? -4.785 -19.709 -32.055 1.00 98.51 515 GLY B O 1
ATOM 2320 N N . GLU B 1 176 ? -3.276 -18.457 -30.951 1.00 95.01 516 GLU B N 1
ATOM 2321 C CA . GLU B 1 176 ? -3.341 -17.340 -31.884 1.00 96.55 516 GLU B CA 1
ATOM 2322 C C . GLU B 1 176 ? -2.076 -17.277 -32.733 1.00 98.11 516 GLU B C 1
ATOM 2323 O O . GLU B 1 176 ? -2.093 -17.613 -33.919 1.00 99.40 516 GLU B O 1
ATOM 2325 N N . LEU B 1 177 ? -0.979 -16.849 -32.117 1.00 96.96 517 LEU B N 1
ATOM 2326 C CA . LEU B 1 177 ? 0.296 -16.734 -32.815 1.00 97.25 517 LEU B CA 1
ATOM 2327 C C . LEU B 1 177 ? 0.983 -18.091 -32.943 1.00 95.81 517 LEU B C 1
ATOM 2328 O O . LEU B 1 177 ? 0.556 -19.074 -32.337 1.00 92.47 517 LEU B O 1
ATOM 2330 N N . GLN B 1 178 ? 2.044 -18.138 -33.743 1.00 97.62 518 GLN B N 1
ATOM 2331 C CA . GLN B 1 178 ? 2.848 -19.347 -33.879 1.00 96.76 518 GLN B CA 1
ATOM 2332 C C . GLN B 1 178 ? 3.957 -19.358 -32.828 1.00 96.50 518 GLN B C 1
ATOM 2333 O O . GLN B 1 178 ? 4.704 -18.387 -32.696 1.00 98.58 518 GLN B O 1
ATOM 2335 N N . VAL B 1 179 ? 4.057 -20.455 -32.083 1.00 93.18 519 VAL B N 1
ATOM 2336 C CA . VAL B 1 179 ? 5.025 -20.563 -30.995 1.00 91.25 519 VAL B CA 1
ATOM 2337 C C . VAL B 1 179 ? 6.289 -21.303 -31.448 1.00 92.67 519 VAL B C 1
ATOM 2338 O O . VAL B 1 179 ? 6.223 -22.225 -32.263 1.00 95.11 519 VAL B O 1
ATOM 2342 N N . SER B 1 180 ? 7.439 -20.886 -30.923 1.00 91.54 520 SER B N 1
ATOM 2343 C CA . SER B 1 180 ? 8.729 -21.417 -31.358 1.00 92.30 520 SER B CA 1
ATOM 2344 C C . SER B 1 180 ? 9.011 -22.821 -30.834 1.00 90.32 520 SER B C 1
ATOM 2345 O O . SER B 1 180 ? 8.139 -23.480 -30.271 1.00 89.00 520 SER B O 1
ATOM 2348 N N . ARG B 1 181 ? 10.249 -23.265 -31.030 1.00 86.07 521 ARG B N 1
ATOM 2349 C CA . ARG B 1 181 ? 10.712 -24.535 -30.488 1.00 84.57 521 ARG B CA 1
ATOM 2350 C C . ARG B 1 181 ? 11.464 -24.294 -29.188 1.00 86.81 521 ARG B C 1
ATOM 2351 O O . ARG B 1 181 ? 11.475 -25.140 -28.294 1.00 86.49 521 ARG B O 1
ATOM 2353 N N . GLU B 1 182 ? 12.098 -23.129 -29.093 1.00 88.06 522 GLU B N 1
ATOM 2354 C CA . GLU B 1 182 ? 12.807 -22.738 -27.883 1.00 86.86 522 GLU B CA 1
ATOM 2355 C C . GLU B 1 182 ? 11.822 -22.537 -26.738 1.00 86.86 522 GLU B C 1
ATOM 2356 O O . GLU B 1 182 ? 12.073 -22.954 -25.609 1.00 85.89 522 GLU B O 1
ATOM 2358 N N . ASN B 1 183 ? 10.695 -21.903 -27.044 1.00 87.83 523 ASN B N 1
ATOM 2359 C CA . ASN B 1 183 ? 9.663 -21.648 -26.047 1.00 88.24 523 ASN B CA 1
ATOM 2360 C C . ASN B 1 183 ? 8.903 -22.912 -25.668 1.00 86.69 523 ASN B C 1
ATOM 2361 O O . ASN B 1 183 ? 8.362 -23.015 -24.567 1.00 85.93 523 ASN B O 1
ATOM 2366 N N . MET B 1 184 ? 8.859 -23.872 -26.584 1.00 85.04 524 MET B N 1
ATOM 2367 C CA . MET B 1 184 ? 8.220 -25.145 -26.295 1.00 84.23 524 MET B CA 1
ATOM 2368 C C . MET B 1 184 ? 9.123 -25.973 -25.394 1.00 84.30 524 MET B C 1
ATOM 2369 O O . MET B 1 184 ? 8.651 -26.714 -24.531 1.00 83.72 524 MET B O 1
ATOM 2374 N N . GLU B 1 185 ? 10.428 -25.841 -25.603 1.00 82.83 525 GLU B N 1
ATOM 2375 C CA . GLU B 1 185 ? 11.407 -26.442 -24.711 1.00 84.21 525 GLU B CA 1
ATOM 2376 C C . GLU B 1 185 ? 11.365 -25.723 -23.367 1.00 84.47 525 GLU B C 1
ATOM 2377 O O . GLU B 1 185 ? 11.588 -26.325 -22.317 1.00 84.54 525 GLU B O 1
ATOM 2379 N N . GLY B 1 186 ? 11.070 -24.428 -23.413 1.00 84.34 526 GLY B N 1
ATOM 2380 C CA . GLY B 1 186 ? 10.929 -23.627 -22.211 1.00 82.73 526 GLY B CA 1
ATOM 2381 C C . GLY B 1 186 ? 9.644 -23.957 -21.479 1.00 77.51 526 GLY B C 1
ATOM 2382 O O . GLY B 1 186 ? 9.558 -23.824 -20.257 1.00 73.61 526 GLY B O 1
ATOM 2383 N N . TRP B 1 187 ? 8.636 -24.385 -22.233 1.00 75.37 527 TRP B N 1
ATOM 2384 C CA . TRP B 1 187 ? 7.383 -24.834 -21.644 1.00 74.07 527 TRP B CA 1
ATOM 2385 C C . TRP B 1 187 ? 7.631 -26.096 -20.824 1.00 72.37 527 TRP B C 1
ATOM 2386 O O . TRP B 1 187 ? 7.141 -26.228 -19.704 1.00 67.80 527 TRP B O 1
ATOM 2397 N N . ALA B 1 188 ? 8.411 -27.013 -21.389 1.00 71.99 528 ALA B N 1
ATOM 2398 C CA . ALA B 1 188 ? 8.712 -28.284 -20.739 1.00 71.03 528 ALA B CA 1
ATOM 2399 C C . ALA B 1 188 ? 9.545 -28.090 -19.479 1.00 73.01 528 ALA B C 1
ATOM 2400 O O . ALA B 1 188 ? 9.379 -28.815 -18.496 1.00 66.27 528 ALA B O 1
ATOM 2402 N N . GLU B 1 189 ? 10.447 -27.113 -19.520 1.00 68.01 529 GLU B N 1
ATOM 2403 C CA . GLU B 1 189 ? 11.299 -26.809 -18.378 1.00 68.09 529 GLU B CA 1
ATOM 2404 C C . GLU B 1 189 ? 10.458 -26.354 -17.194 1.00 69.64 529 GLU B C 1
ATOM 2405 O O . GLU B 1 189 ? 10.691 -26.766 -16.057 1.00 68.18 529 GLU B O 1
ATOM 2407 N N . ARG B 1 190 ? 9.473 -25.508 -17.477 1.00 69.16 530 ARG B N 1
ATOM 2408 C CA . ARG B 1 190 ? 8.603 -24.974 -16.440 1.00 71.40 530 ARG B CA 1
ATOM 2409 C C . ARG B 1 190 ? 7.722 -26.064 -15.834 1.00 70.28 530 ARG B C 1
ATOM 2410 O O . ARG B 1 190 ? 7.404 -26.021 -14.643 1.00 67.44 530 ARG B O 1
ATOM 2418 N N . VAL B 1 191 ? 7.339 -27.039 -16.655 1.00 70.47 531 VAL B N 1
ATOM 2419 C CA . VAL B 1 191 ? 6.546 -28.171 -16.184 1.00 68.77 531 VAL B CA 1
ATOM 2420 C C . VAL B 1 191 ? 7.315 -29.028 -15.174 1.00 70.49 531 VAL B C 1
ATOM 2421 O O . VAL B 1 191 ? 6.788 -29.381 -14.124 1.00 69.82 531 VAL B O 1
ATOM 2425 N N . VAL B 1 192 ? 8.561 -29.353 -15.496 1.00 71.62 532 VAL B N 1
ATOM 2426 C CA . VAL B 1 192 ? 9.372 -30.219 -14.652 1.00 73.68 532 VAL B CA 1
ATOM 2427 C C . VAL B 1 192 ? 9.968 -29.456 -13.473 1.00 76.87 532 VAL B C 1
ATOM 2428 O O . VAL B 1 192 ? 9.931 -29.929 -12.340 1.00 79.22 532 VAL B O 1
ATOM 2432 N N . ARG B 1 193 ? 10.500 -28.272 -13.759 1.00 75.76 533 ARG B N 1
ATOM 2433 C CA . ARG B 1 193 ? 11.028 -27.363 -12.742 1.00 77.59 533 ARG B CA 1
ATOM 2434 C C . ARG B 1 193 ? 12.045 -28.046 -11.830 1.00 81.49 533 ARG B C 1
ATOM 2435 O O . ARG B 1 193 ? 12.526 -27.456 -10.857 1.00 83.80 533 ARG B O 1
#

B-factor: mean 47.66, std 14.87, range [23.75, 99.4]

GO terms:
  GO:0005515 protein binding (F, IPI)

Secondary structure (DSSP, 8-state):
-----TGGGGGGGHHHHHHHHHHHHHS--EEEEEEEEEPPP-TT--TTB-TTSSBPEEEEEEEEETTEEEEEEEE--TT-PPPPPEEEEES--TTSHHHHHHHHHHHHHHTTSS--HHHHHHHH-GGGEEEEPPPTTTTSSPPPHHHHHHHHHHHHSPP--/-----TTTTGGGGHHHHHHHHHHHHHS--EEEEEEEEEPPP-TT--TTB-TTSSBPEEEEEEEESSS-EEEEEEE--TT-PPPPPEEEEES--TTTHHHHHHHHHHHHHHTTSS--HHHHHHHHTGGGEEEEPPPTTBTTBPP-SHHHHHHHHHHH-

Nearest PDB structures (foldseek):
  5d16-assembly2_B  TM=9.983E-01  e=2.486E-29  Escherichia coli
  5d17-assembly1_A  TM=9.952E-01  e=2.415E-28  Escherichia coli
  4nck-assembly1_A  TM=3.347E-01  e=5.584E+00  Pyrococcus furiosus DSM 3638
  3it3-assembly1_B  TM=3.885E-01  e=6.714E+00  Francisella tularensis subsp. holarctica LVS
  5d16-assembly2_B  TM=1.006E+00  e=1.118E-31  Escherichia coli